Protein AF-A0A0L6CJV4-F1 (afdb_monomer)

Sequence (191 aa):
MTSTETHTAATELDLDAIRARHAATTEGPWFWWGNTDNHSAALCGRQPGVGVCEVVSTVTVDRSTTGREADVNRESLREYTTMTEDQIEDEIRAWAAESWDQPRSDARLALTDENHIRRNVEDVAVYQVARAQGLPDDTPRDDERVYRADICDVRNPNGKFLAASWADVRDLIAEVERLRARVSELEGVQR

Structure (mmCIF, N/CA/C/O backbone):
data_AF-A0A0L6CJV4-F1
#
_entry.id   AF-A0A0L6CJV4-F1
#
loop_
_atom_site.group_PDB
_atom_site.id
_atom_site.type_symbol
_atom_site.label_atom_id
_atom_site.label_alt_id
_atom_site.label_comp_id
_atom_site.label_asym_id
_atom_site.label_entity_id
_atom_site.label_seq_id
_atom_site.pdbx_PDB_ins_code
_atom_site.Cartn_x
_atom_site.Cartn_y
_atom_site.Cartn_z
_atom_site.occupancy
_atom_site.B_iso_or_equiv
_atom_site.auth_seq_id
_atom_site.auth_comp_id
_atom_site.auth_asym_id
_atom_site.auth_atom_id
_atom_site.pdbx_PDB_model_num
ATOM 1 N N . MET A 1 1 ? -51.169 12.880 4.321 1.00 38.09 1 MET A N 1
ATOM 2 C CA . MET A 1 1 ? -50.421 11.708 3.828 1.00 38.09 1 MET A CA 1
ATOM 3 C C . MET A 1 1 ? -49.020 11.822 4.387 1.00 38.09 1 MET A C 1
ATOM 5 O O . MET A 1 1 ? -48.232 12.609 3.887 1.00 38.09 1 MET A O 1
ATOM 9 N N . THR A 1 2 ? -48.782 11.166 5.514 1.00 36.12 2 THR A N 1
ATOM 10 C CA . THR A 1 2 ? -47.501 11.178 6.222 1.00 36.12 2 THR A CA 1
ATOM 11 C C . THR A 1 2 ? -46.682 10.030 5.648 1.00 36.12 2 THR A C 1
ATOM 13 O O . THR A 1 2 ? -46.998 8.872 5.906 1.00 36.12 2 THR A O 1
ATOM 16 N N . SER A 1 3 ? -45.705 10.338 4.795 1.00 41.34 3 SER A N 1
ATOM 17 C CA . SER A 1 3 ? -44.757 9.336 4.308 1.00 41.34 3 SER A CA 1
ATOM 18 C C . SER A 1 3 ? -43.794 9.005 5.435 1.00 41.34 3 SER A C 1
ATOM 20 O O . SER A 1 3 ? -42.972 9.827 5.829 1.00 41.34 3 SER A O 1
ATOM 22 N N . THR A 1 4 ? -43.944 7.806 5.979 1.00 42.00 4 THR A N 1
ATOM 23 C CA . THR A 1 4 ? -42.982 7.183 6.879 1.00 42.00 4 THR A CA 1
ATOM 24 C C . THR A 1 4 ? -41.736 6.852 6.063 1.00 42.00 4 THR A C 1
ATOM 26 O O . THR A 1 4 ? -41.727 5.886 5.300 1.00 42.00 4 THR A O 1
ATOM 29 N N . GLU A 1 5 ? -40.699 7.680 6.180 1.00 43.16 5 GLU A N 1
ATOM 30 C CA . GLU A 1 5 ? -39.370 7.326 5.693 1.00 43.16 5 GLU A CA 1
ATOM 31 C C . GLU A 1 5 ? -38.909 6.067 6.426 1.00 43.16 5 GLU A C 1
ATOM 33 O O . GLU A 1 5 ? -38.876 5.989 7.655 1.00 43.16 5 GLU A O 1
ATOM 38 N N . THR A 1 6 ? -38.632 5.038 5.634 1.00 41.88 6 THR A N 1
ATOM 39 C CA . THR A 1 6 ? -38.114 3.763 6.108 1.00 41.88 6 THR A CA 1
ATOM 40 C C . THR A 1 6 ? -36.693 4.014 6.594 1.00 41.88 6 THR A C 1
ATOM 42 O O . THR A 1 6 ? -35.810 4.326 5.802 1.00 41.88 6 THR A O 1
ATOM 45 N N . HIS A 1 7 ? -36.501 3.934 7.908 1.00 39.59 7 HIS A N 1
ATOM 46 C CA . HIS A 1 7 ? -35.201 3.997 8.559 1.00 39.59 7 HIS A CA 1
ATOM 47 C C . HIS A 1 7 ? -34.362 2.824 8.035 1.00 39.59 7 HIS A C 1
ATOM 49 O O . HIS A 1 7 ? -34.603 1.674 8.401 1.00 39.59 7 HIS A O 1
ATOM 55 N N . THR A 1 8 ? -33.447 3.098 7.103 1.00 41.84 8 THR A N 1
ATOM 56 C CA . THR A 1 8 ? -32.484 2.115 6.603 1.00 41.84 8 THR A CA 1
ATOM 57 C C . THR A 1 8 ? -31.743 1.549 7.806 1.00 41.84 8 THR A C 1
ATOM 59 O O . THR A 1 8 ? -31.088 2.299 8.527 1.00 41.84 8 THR A O 1
ATOM 62 N N . ALA A 1 9 ? -31.908 0.249 8.054 1.00 44.75 9 ALA A N 1
ATOM 63 C CA . ALA A 1 9 ? -31.227 -0.453 9.130 1.00 44.75 9 ALA A CA 1
ATOM 64 C C . ALA A 1 9 ? -29.728 -0.147 9.043 1.00 44.75 9 ALA A C 1
ATOM 66 O O . ALA A 1 9 ? -29.106 -0.408 8.013 1.00 44.75 9 ALA A O 1
ATOM 67 N N . ALA A 1 10 ? -29.179 0.459 10.097 1.00 55.75 10 ALA A N 1
ATOM 68 C CA . ALA A 1 10 ? -27.744 0.625 10.235 1.00 55.75 10 ALA A CA 1
ATOM 69 C C . ALA A 1 10 ? -27.107 -0.758 10.070 1.00 55.75 10 ALA A C 1
ATOM 71 O O . ALA A 1 10 ? -27.472 -1.687 10.794 1.00 55.75 10 ALA A O 1
ATOM 72 N N . THR A 1 11 ? -26.227 -0.909 9.080 1.00 64.44 11 THR A N 1
ATOM 73 C CA . THR A 1 11 ? -25.404 -2.108 8.931 1.00 64.44 11 THR A CA 1
ATOM 74 C C . THR A 1 11 ? -24.763 -2.393 10.284 1.00 64.44 11 THR A C 1
ATOM 76 O O . THR A 1 11 ? -24.143 -1.504 10.867 1.00 64.44 11 THR A O 1
ATOM 79 N N . GLU A 1 12 ? -24.985 -3.593 10.814 1.00 80.38 12 GLU A N 1
ATOM 80 C CA . GLU A 1 12 ? -24.423 -4.007 12.095 1.00 80.38 12 GLU A CA 1
ATOM 81 C C . GLU A 1 12 ? -22.897 -3.853 12.058 1.00 80.38 12 GLU A C 1
ATOM 83 O O . GLU A 1 12 ? -22.256 -4.217 11.069 1.00 80.38 12 GLU A O 1
ATOM 88 N N . LEU A 1 13 ? -22.323 -3.263 13.110 1.00 90.75 13 LEU A N 1
ATOM 89 C CA . LEU A 1 13 ? -20.882 -3.057 13.210 1.00 90.75 13 LEU A CA 1
ATOM 90 C C . LEU A 1 13 ? -20.165 -4.413 13.203 1.00 90.75 13 LEU A C 1
ATOM 92 O O . LEU A 1 13 ? -20.289 -5.190 14.151 1.00 90.75 13 LEU A O 1
ATOM 96 N N . ASP A 1 14 ? -19.346 -4.656 12.183 1.00 94.44 14 ASP A N 1
ATOM 97 C CA . ASP A 1 14 ? -18.504 -5.849 12.111 1.00 94.44 14 ASP A CA 1
ATOM 98 C C . ASP A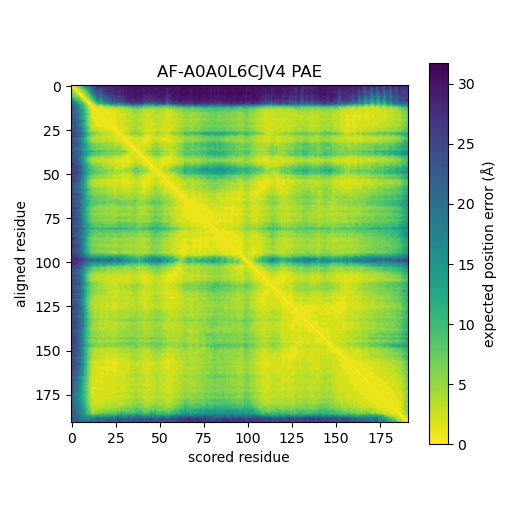 1 14 ? -17.231 -5.671 12.957 1.00 94.44 14 ASP A C 1
ATOM 100 O O . ASP A 1 14 ? -16.136 -5.367 12.470 1.00 94.44 14 ASP A O 1
ATOM 104 N N . LEU A 1 15 ? -17.391 -5.831 14.273 1.00 95.44 15 LEU A N 1
ATOM 105 C CA . LEU A 1 15 ? -16.287 -5.746 15.230 1.00 95.44 15 LEU A CA 1
ATOM 106 C C . LEU A 1 15 ? -15.214 -6.810 14.993 1.00 95.44 15 LEU A C 1
ATOM 108 O O . LEU A 1 15 ? -14.044 -6.552 15.282 1.00 95.44 15 LEU A O 1
ATOM 112 N N . ASP A 1 16 ? -15.583 -7.987 14.494 1.00 96.44 16 ASP A N 1
ATOM 113 C CA . ASP A 1 16 ? -14.634 -9.078 14.288 1.00 96.44 16 ASP A CA 1
ATOM 114 C C . ASP A 1 16 ? -13.712 -8.779 13.103 1.00 96.44 16 ASP A C 1
ATOM 116 O O . ASP A 1 16 ? -12.497 -8.964 13.215 1.00 96.44 16 ASP A O 1
ATOM 120 N N . ALA A 1 17 ? -14.234 -8.203 12.016 1.00 95.25 17 ALA A N 1
ATOM 121 C CA . ALA A 1 17 ? -13.406 -7.755 10.902 1.00 95.25 17 ALA A CA 1
ATOM 122 C C . ALA A 1 17 ? -12.474 -6.594 11.291 1.00 95.25 17 ALA A C 1
ATOM 124 O O . ALA A 1 17 ? -11.304 -6.591 10.894 1.00 95.25 17 ALA A O 1
ATOM 125 N N . ILE A 1 18 ? -12.951 -5.636 12.097 1.00 96.31 18 ILE A N 1
ATOM 126 C CA . ILE A 1 18 ? -12.113 -4.541 12.619 1.00 96.31 18 ILE A CA 1
ATOM 127 C C . ILE A 1 18 ? -10.997 -5.103 13.506 1.00 96.31 18 ILE A C 1
ATOM 129 O O . ILE A 1 18 ? -9.828 -4.755 13.330 1.00 96.31 18 ILE A O 1
ATOM 133 N N . ARG A 1 19 ? -11.326 -6.016 14.431 1.00 96.44 19 ARG A N 1
ATOM 134 C CA . ARG A 1 19 ? -10.340 -6.679 15.301 1.00 96.44 19 ARG A CA 1
ATOM 135 C C . ARG A 1 19 ? -9.311 -7.461 14.500 1.00 96.44 19 ARG A C 1
ATOM 137 O O . ARG A 1 19 ? -8.128 -7.369 14.809 1.00 96.44 19 ARG A O 1
ATOM 144 N N . ALA A 1 20 ? -9.738 -8.196 13.476 1.00 96.06 20 ALA A N 1
ATOM 145 C CA . ALA A 1 20 ? -8.835 -8.951 12.617 1.00 96.06 20 ALA A CA 1
ATOM 146 C C . ALA A 1 20 ? -7.850 -8.030 11.879 1.00 96.06 20 ALA A C 1
ATOM 148 O O . ALA A 1 20 ? -6.649 -8.298 11.885 1.00 96.06 20 ALA A O 1
ATOM 149 N N . ARG A 1 21 ? -8.325 -6.910 11.306 1.00 94.94 21 ARG A N 1
ATOM 150 C CA . ARG A 1 21 ? -7.447 -5.901 10.681 1.00 94.94 21 ARG A CA 1
ATOM 151 C C . ARG A 1 21 ? -6.476 -5.291 11.690 1.00 94.94 21 ARG A C 1
ATOM 153 O O . ARG A 1 21 ? -5.284 -5.212 11.413 1.00 94.94 21 ARG A O 1
ATOM 160 N N . HIS A 1 22 ? -6.976 -4.901 12.862 1.00 94.12 22 HIS A N 1
ATOM 161 C CA . HIS A 1 22 ? -6.163 -4.321 13.929 1.00 94.12 22 HIS A CA 1
ATOM 162 C C . HIS A 1 22 ? -5.094 -5.295 14.448 1.00 94.12 22 HIS A C 1
ATOM 164 O O . HIS A 1 22 ? -3.978 -4.885 14.732 1.00 94.12 22 HIS A O 1
ATOM 170 N N . ALA A 1 23 ? -5.401 -6.588 14.569 1.00 93.00 23 ALA A N 1
ATOM 171 C CA . ALA A 1 23 ? -4.439 -7.585 15.041 1.00 93.00 23 ALA A CA 1
ATOM 172 C C . ALA A 1 23 ? -3.342 -7.904 14.010 1.00 93.00 23 ALA A C 1
ATOM 174 O O . ALA A 1 23 ? -2.256 -8.331 14.390 1.00 93.00 23 ALA A O 1
ATOM 175 N N . ALA A 1 24 ? -3.624 -7.719 12.717 1.00 92.25 24 ALA A N 1
ATOM 176 C CA . ALA A 1 24 ? -2.685 -8.010 11.636 1.00 92.25 24 ALA A CA 1
ATOM 177 C C . ALA A 1 24 ? -1.742 -6.836 11.300 1.00 92.25 24 ALA A C 1
ATOM 179 O O . ALA A 1 24 ? -0.760 -7.032 10.588 1.00 92.25 24 ALA A O 1
ATOM 180 N N . THR A 1 25 ? -2.045 -5.618 11.758 1.00 92.62 25 THR A N 1
ATOM 181 C CA . THR A 1 25 ? -1.283 -4.401 11.434 1.00 92.62 25 THR A CA 1
ATOM 182 C C . THR A 1 25 ? -0.169 -4.145 12.456 1.00 92.62 25 THR A C 1
ATOM 184 O O . THR A 1 25 ? -0.248 -4.576 13.605 1.00 92.62 25 THR A O 1
ATOM 187 N N . THR A 1 26 ? 0.872 -3.406 12.063 1.00 92.06 26 THR A N 1
ATOM 188 C CA . THR A 1 26 ? 1.892 -2.900 12.990 1.00 92.06 26 THR A CA 1
ATOM 189 C C . THR A 1 26 ? 1.239 -2.061 14.084 1.00 92.06 26 THR A C 1
ATOM 191 O O . THR A 1 26 ? 0.538 -1.093 13.791 1.00 92.06 26 THR A O 1
ATOM 194 N N . GLU A 1 27 ? 1.515 -2.394 15.344 1.00 89.50 27 GLU A N 1
ATOM 195 C CA . GLU A 1 27 ? 0.899 -1.729 16.490 1.00 89.50 27 GLU A CA 1
ATOM 196 C C . GLU A 1 27 ? 1.186 -0.214 16.516 1.00 89.50 27 GLU A C 1
ATOM 198 O O . GLU A 1 27 ? 2.289 0.260 16.209 1.00 89.50 27 GLU A O 1
ATOM 203 N N . GLY A 1 28 ? 0.151 0.556 16.860 1.00 89.44 28 GLY A N 1
ATOM 204 C CA . GLY A 1 28 ? 0.238 1.993 17.099 1.00 89.44 28 GLY A CA 1
ATOM 205 C C . GLY A 1 28 ? 0.706 2.350 18.522 1.00 89.44 28 GLY A C 1
ATOM 206 O O . GLY A 1 28 ? 0.971 1.473 19.337 1.00 89.44 28 GLY A O 1
ATOM 207 N N . PRO A 1 29 ? 0.785 3.650 18.864 1.00 93.25 29 PRO A N 1
ATOM 208 C CA . PRO A 1 29 ? 0.522 4.791 17.996 1.00 93.25 29 PRO A CA 1
ATOM 209 C C . PRO A 1 29 ? 1.599 4.939 16.921 1.00 93.25 29 PRO A C 1
ATOM 211 O O . PRO A 1 29 ? 2.788 4.738 17.178 1.00 93.25 29 PRO A O 1
ATOM 214 N N . TRP A 1 30 ? 1.176 5.319 15.718 1.00 95.50 30 TRP A N 1
ATOM 215 C CA . TRP A 1 30 ? 2.105 5.657 14.649 1.00 95.50 30 TRP A CA 1
ATOM 216 C C . TRP A 1 30 ? 2.554 7.115 14.747 1.00 95.50 30 TRP A C 1
ATOM 218 O O . TRP A 1 30 ? 1.815 7.979 15.222 1.00 95.50 30 TRP A O 1
ATOM 228 N N . PHE A 1 31 ? 3.774 7.389 14.302 1.00 96.50 31 PHE A N 1
ATOM 229 C CA . PHE A 1 31 ? 4.386 8.712 14.332 1.00 96.50 31 PHE A CA 1
ATOM 230 C C . PHE A 1 31 ? 5.282 8.920 13.113 1.00 96.50 31 PHE A C 1
ATOM 232 O O . PHE A 1 31 ? 5.862 7.976 12.581 1.00 96.50 31 PHE A O 1
ATOM 239 N N . TRP A 1 32 ? 5.411 10.170 12.674 1.00 96.56 32 TRP A N 1
ATOM 240 C CA . TRP A 1 32 ? 6.341 10.531 11.609 1.00 96.56 32 TRP A CA 1
ATOM 241 C C . TRP A 1 32 ? 7.770 10.552 12.139 1.00 96.56 32 TRP A C 1
ATOM 243 O O . TRP A 1 32 ? 8.042 11.100 13.209 1.00 96.56 32 TRP A O 1
ATOM 253 N N . TRP A 1 33 ? 8.681 9.960 11.379 1.00 94.62 33 TRP A N 1
ATOM 254 C CA . TRP A 1 33 ? 10.100 9.900 11.696 1.00 94.62 33 TRP A CA 1
ATOM 255 C C . TRP A 1 33 ? 10.921 10.009 10.415 1.00 94.62 33 TRP A C 1
ATOM 257 O O . TRP A 1 33 ? 10.434 9.703 9.326 1.00 94.62 33 TRP A O 1
ATOM 267 N N . GLY A 1 34 ? 12.175 10.435 10.538 1.00 91.56 34 GLY A N 1
ATOM 268 C CA . GLY A 1 34 ? 13.087 10.472 9.407 1.00 91.56 34 GLY A CA 1
ATOM 269 C C . GLY A 1 34 ? 14.119 11.586 9.476 1.00 91.56 34 GLY A C 1
ATOM 270 O O . GLY A 1 34 ? 14.257 12.274 10.487 1.00 91.56 34 GLY A O 1
ATOM 271 N N . ASN A 1 35 ? 14.830 11.749 8.366 1.00 91.06 35 ASN A N 1
ATOM 272 C CA . ASN A 1 35 ? 15.768 12.824 8.107 1.00 91.06 35 ASN A CA 1
ATOM 273 C C . ASN A 1 35 ? 15.510 13.403 6.707 1.00 91.06 35 ASN A C 1
ATOM 275 O O . ASN A 1 35 ? 15.684 12.725 5.691 1.00 91.06 35 ASN A O 1
ATOM 279 N N . THR A 1 36 ? 15.119 14.675 6.663 1.00 89.56 36 THR A N 1
ATOM 280 C CA . THR A 1 36 ? 14.825 15.398 5.423 1.00 89.56 36 THR A CA 1
ATOM 281 C C . THR A 1 36 ? 16.065 15.718 4.598 1.00 89.56 36 THR A C 1
ATOM 283 O O . THR A 1 36 ? 15.941 15.799 3.380 1.00 89.56 36 THR A O 1
ATOM 286 N N . ASP A 1 37 ? 17.244 15.831 5.218 1.00 91.44 37 ASP A N 1
ATOM 287 C CA . ASP A 1 37 ? 18.507 16.067 4.501 1.00 91.44 37 ASP A CA 1
ATOM 288 C C . ASP A 1 37 ? 18.869 14.877 3.604 1.00 91.44 37 ASP A C 1
ATOM 290 O O . ASP A 1 37 ? 19.492 15.041 2.560 1.00 91.44 37 ASP A O 1
ATOM 294 N N . ASN A 1 38 ? 18.416 13.679 3.986 1.00 86.12 38 ASN A N 1
ATOM 295 C CA . ASN A 1 38 ? 18.635 12.441 3.242 1.00 86.12 38 ASN A CA 1
ATOM 296 C C . ASN A 1 38 ? 17.362 11.959 2.525 1.00 86.12 38 ASN A C 1
ATOM 298 O O . ASN A 1 38 ? 17.297 10.799 2.125 1.00 86.12 38 ASN A O 1
ATOM 302 N N . HIS A 1 39 ? 16.331 12.807 2.417 1.00 85.88 39 HIS A N 1
ATOM 303 C CA . HIS A 1 39 ? 15.036 12.475 1.803 1.00 85.88 39 HIS A CA 1
ATOM 304 C C . HIS A 1 39 ? 14.385 11.188 2.347 1.00 85.88 39 HIS A C 1
ATOM 306 O O . HIS A 1 39 ? 13.636 10.507 1.650 1.00 85.88 39 HIS A O 1
ATOM 312 N N . SER A 1 40 ? 14.659 10.856 3.609 1.00 85.81 40 SER A N 1
ATOM 313 C CA . SER A 1 40 ? 14.183 9.640 4.258 1.00 85.81 40 SER A CA 1
ATOM 314 C C . SER A 1 40 ? 13.120 10.025 5.271 1.00 85.81 40 SER A C 1
ATOM 316 O O . SER A 1 40 ? 13.439 10.435 6.381 1.00 85.81 40 SER A O 1
ATOM 318 N N . ALA A 1 41 ? 11.853 9.949 4.877 1.00 92.81 41 ALA A N 1
ATOM 319 C CA . ALA A 1 41 ? 10.714 10.185 5.755 1.00 92.81 41 ALA A CA 1
ATOM 320 C C . ALA A 1 41 ? 9.796 8.963 5.738 1.00 92.81 41 ALA A C 1
ATOM 322 O O . ALA A 1 41 ? 9.526 8.396 4.679 1.00 92.81 41 ALA A O 1
ATOM 323 N N . ALA A 1 42 ? 9.321 8.566 6.913 1.00 95.81 42 ALA A N 1
ATOM 324 C CA . ALA A 1 42 ? 8.489 7.390 7.087 1.00 95.81 42 ALA A CA 1
ATOM 325 C C . ALA A 1 42 ? 7.425 7.618 8.162 1.00 95.81 42 ALA A C 1
ATOM 327 O O . ALA A 1 42 ? 7.617 8.373 9.122 1.00 95.81 42 ALA A O 1
ATOM 328 N N . LEU A 1 43 ? 6.301 6.925 8.007 1.00 97.19 43 LEU A N 1
ATOM 329 C CA . LEU A 1 43 ? 5.364 6.696 9.094 1.00 97.19 43 LEU A CA 1
ATOM 330 C C . LEU A 1 43 ? 5.837 5.457 9.845 1.00 97.19 43 LEU A C 1
ATOM 332 O O . LEU A 1 43 ? 5.975 4.401 9.235 1.00 97.19 43 LEU A O 1
ATOM 336 N N . CYS A 1 44 ? 6.081 5.570 11.144 1.00 95.88 44 CYS A N 1
ATOM 337 C CA . CYS A 1 44 ? 6.663 4.513 11.964 1.00 95.88 44 CYS A CA 1
ATOM 338 C C . CYS A 1 44 ? 5.737 4.101 13.108 1.00 95.88 44 CYS A C 1
ATOM 340 O O . CYS A 1 44 ? 4.941 4.901 13.589 1.00 95.88 44 CYS A O 1
ATOM 342 N N . GLY A 1 45 ? 5.900 2.870 13.584 1.00 93.50 45 GLY A N 1
ATOM 343 C CA . GLY A 1 45 ? 5.315 2.340 14.813 1.00 93.50 45 GLY A CA 1
ATOM 344 C C . GLY A 1 45 ? 6.390 1.758 15.732 1.00 93.50 45 GLY A C 1
ATOM 345 O O . GLY A 1 45 ? 7.589 1.795 15.428 1.00 93.50 45 GLY A O 1
ATOM 346 N N . ARG A 1 46 ? 5.970 1.215 16.878 1.00 90.81 46 ARG A N 1
ATOM 347 C CA . ARG A 1 46 ? 6.857 0.473 17.784 1.00 90.81 46 ARG A CA 1
ATOM 348 C C . ARG A 1 46 ? 6.441 -0.987 17.824 1.00 90.81 46 ARG A C 1
ATOM 350 O O . ARG A 1 46 ? 5.281 -1.294 18.042 1.00 90.81 46 ARG A O 1
ATOM 357 N N . GLN A 1 47 ? 7.418 -1.862 17.644 1.00 85.06 47 GLN A N 1
ATOM 358 C CA . GLN A 1 47 ? 7.256 -3.310 17.654 1.00 85.06 47 GLN A CA 1
ATOM 359 C C . GLN A 1 47 ? 7.973 -3.875 18.893 1.00 85.06 47 GLN A C 1
ATOM 361 O O . GLN A 1 47 ? 9.163 -3.575 19.093 1.00 85.06 47 GLN A O 1
ATOM 366 N N . PRO A 1 48 ? 7.300 -4.667 19.749 1.00 81.75 48 PRO A N 1
ATOM 367 C CA . PRO A 1 48 ? 7.942 -5.328 20.881 1.00 81.75 48 PRO A CA 1
ATOM 368 C C . PRO A 1 48 ? 9.162 -6.149 20.440 1.00 81.75 48 PRO A C 1
ATOM 370 O O . PRO A 1 48 ? 9.087 -6.961 19.527 1.00 81.75 48 PRO A O 1
ATOM 373 N N . GLY A 1 49 ? 10.316 -5.921 21.073 1.00 86.56 49 GLY A N 1
ATOM 374 C CA . GLY A 1 49 ? 11.563 -6.635 20.762 1.00 86.56 49 GLY A CA 1
ATOM 375 C C . GLY A 1 49 ? 12.324 -6.159 19.515 1.00 86.56 49 GLY A C 1
ATOM 376 O O . GLY A 1 49 ? 13.514 -6.438 19.418 1.00 86.56 49 GLY A O 1
ATOM 377 N N . VAL A 1 50 ? 11.696 -5.396 18.613 1.00 86.69 50 VAL A N 1
ATOM 378 C CA . VAL A 1 50 ? 12.339 -4.848 17.397 1.00 86.69 50 VAL A CA 1
ATOM 379 C C . VAL A 1 50 ? 12.660 -3.358 17.546 1.00 86.69 50 VAL A C 1
ATOM 381 O O . VAL A 1 50 ? 13.676 -2.880 17.048 1.00 86.69 50 VAL A O 1
ATOM 384 N N . GLY A 1 51 ? 11.831 -2.610 18.280 1.00 90.56 51 GLY A N 1
ATOM 385 C CA . GLY A 1 51 ? 11.990 -1.167 18.448 1.00 90.56 51 GLY A CA 1
ATOM 386 C C . GLY A 1 51 ? 11.179 -0.376 17.424 1.00 90.56 51 GLY A C 1
ATOM 387 O O . GLY A 1 51 ? 10.002 -0.663 17.216 1.00 90.56 51 GLY A O 1
ATOM 388 N N . VAL A 1 52 ? 11.768 0.676 16.851 1.00 91.50 52 VAL A N 1
ATOM 389 C CA . VAL A 1 52 ? 11.086 1.510 15.848 1.00 91.50 52 VAL A CA 1
ATOM 390 C C . VAL A 1 52 ? 11.073 0.776 14.513 1.00 91.50 52 VAL A C 1
ATOM 392 O O . VAL A 1 52 ? 12.121 0.368 14.022 1.00 91.50 52 VAL A O 1
ATOM 395 N N . CYS A 1 53 ? 9.887 0.633 13.934 1.00 91.94 53 CYS A N 1
ATOM 396 C CA . CYS A 1 53 ? 9.671 -0.022 12.654 1.00 91.94 53 CYS A CA 1
ATOM 397 C C . CYS A 1 53 ? 8.915 0.931 11.728 1.00 91.94 53 CYS A C 1
ATOM 399 O O . CYS A 1 53 ? 7.944 1.561 12.146 1.00 91.94 53 CYS A O 1
ATOM 401 N N . GLU A 1 54 ? 9.355 1.048 10.480 1.00 93.94 54 GLU A N 1
ATOM 402 C CA . GLU A 1 54 ? 8.614 1.783 9.456 1.00 93.94 54 GLU A CA 1
ATOM 403 C C . GLU A 1 54 ? 7.334 1.013 9.105 1.00 93.94 54 GLU A C 1
ATOM 405 O O . GLU A 1 54 ? 7.346 -0.208 9.018 1.00 93.94 54 GLU A O 1
ATOM 410 N N . VAL A 1 55 ? 6.223 1.712 8.919 1.00 96.06 55 VAL A N 1
ATOM 411 C CA . 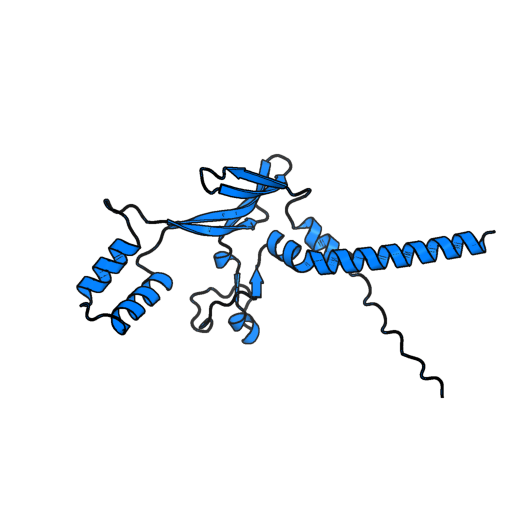VAL A 1 55 ? 4.922 1.175 8.487 1.00 96.06 55 VAL A CA 1
ATOM 412 C C . VAL A 1 55 ? 4.707 1.502 7.014 1.00 96.06 55 VAL A C 1
ATOM 414 O O . VAL A 1 55 ? 4.390 0.618 6.220 1.00 96.06 55 VAL A O 1
ATOM 417 N N . VAL A 1 56 ? 4.926 2.774 6.669 1.00 96.88 56 VAL A N 1
ATOM 418 C CA . VAL A 1 56 ? 4.899 3.317 5.309 1.00 96.88 56 VAL A CA 1
ATOM 419 C C . VAL A 1 56 ? 6.188 4.093 5.103 1.00 96.88 56 VAL A C 1
ATOM 421 O O . VAL A 1 56 ? 6.506 4.978 5.901 1.00 96.88 56 VAL A O 1
ATOM 424 N N . SER A 1 57 ? 6.924 3.781 4.047 1.00 95.56 57 SER A N 1
ATOM 425 C CA . SER A 1 57 ? 8.193 4.444 3.750 1.00 95.56 57 SER A CA 1
ATOM 426 C C . SER A 1 57 ? 8.564 4.297 2.281 1.00 95.56 57 SER A C 1
ATOM 428 O O . SER A 1 57 ? 7.700 4.045 1.441 1.00 95.56 57 SER A O 1
ATOM 430 N N . THR A 1 58 ? 9.841 4.476 1.958 1.00 94.44 58 THR A N 1
ATOM 431 C CA . THR A 1 58 ? 10.392 4.165 0.646 1.00 94.44 58 THR A CA 1
ATOM 432 C C . THR A 1 58 ? 11.477 3.101 0.749 1.00 94.44 58 THR A C 1
ATOM 434 O O . THR A 1 58 ? 12.187 2.987 1.751 1.00 94.44 58 THR A O 1
ATOM 437 N N . VAL A 1 59 ? 11.611 2.311 -0.311 1.00 92.62 59 VAL A N 1
ATOM 438 C CA . VAL A 1 59 ? 12.745 1.414 -0.538 1.00 92.62 59 VAL A CA 1
ATOM 439 C C . VAL A 1 59 ? 13.457 1.812 -1.816 1.00 92.62 59 VAL A C 1
ATOM 441 O O . VAL A 1 59 ? 12.848 2.321 -2.756 1.00 92.62 59 VAL A O 1
ATOM 444 N N . THR A 1 60 ? 14.758 1.577 -1.834 1.00 92.00 60 THR A N 1
ATOM 445 C CA . THR A 1 60 ? 15.592 1.753 -3.016 1.00 92.00 60 THR A CA 1
ATOM 446 C C . THR A 1 60 ? 15.434 0.532 -3.913 1.00 92.00 60 THR A C 1
ATOM 448 O O . THR A 1 60 ? 15.645 -0.591 -3.455 1.00 92.00 60 THR A O 1
ATOM 451 N N . VAL A 1 61 ? 15.046 0.752 -5.167 1.00 91.75 61 VAL A N 1
ATOM 452 C CA . VAL A 1 61 ? 14.931 -0.295 -6.187 1.00 91.75 61 VAL A CA 1
ATOM 453 C C . VAL A 1 61 ? 15.855 0.051 -7.341 1.00 91.75 61 VAL A C 1
ATOM 455 O O . VAL A 1 61 ? 15.754 1.136 -7.913 1.00 91.75 61 VAL A O 1
ATOM 458 N N . ASP A 1 62 ? 16.748 -0.873 -7.670 1.00 94.44 62 ASP A N 1
ATOM 459 C CA . ASP A 1 62 ? 17.663 -0.740 -8.796 1.00 94.44 62 ASP A CA 1
ATOM 460 C C . ASP A 1 62 ? 16.896 -0.839 -10.115 1.00 94.44 62 ASP A C 1
ATOM 462 O O . ASP A 1 62 ? 16.049 -1.717 -10.306 1.00 94.44 62 ASP A O 1
ATOM 466 N N . ARG A 1 63 ? 17.213 0.055 -11.049 1.00 93.94 63 ARG A N 1
ATOM 467 C CA . ARG A 1 63 ? 16.733 -0.043 -12.423 1.00 93.94 63 ARG A CA 1
ATOM 468 C C . ARG A 1 63 ? 17.363 -1.258 -13.087 1.00 93.94 63 ARG A C 1
ATOM 470 O O . ARG A 1 63 ? 18.532 -1.577 -12.880 1.00 93.94 63 ARG A O 1
ATOM 477 N N . SER A 1 64 ? 16.585 -1.907 -13.941 1.00 91.69 64 SER A N 1
ATOM 478 C CA . SER A 1 64 ? 17.028 -3.050 -14.731 1.00 91.69 64 SER A CA 1
ATOM 479 C C . SER A 1 64 ? 16.963 -2.707 -16.208 1.00 91.69 64 SER A C 1
ATOM 481 O O . SER A 1 64 ? 16.029 -2.051 -16.651 1.00 91.69 64 SER A O 1
ATOM 483 N N . THR A 1 65 ? 17.907 -3.207 -17.001 1.00 93.88 65 THR A N 1
ATOM 484 C CA . THR A 1 65 ? 17.830 -3.149 -18.472 1.00 93.88 65 THR A CA 1
ATOM 485 C C . THR A 1 65 ? 16.798 -4.124 -19.049 1.00 93.88 65 THR A C 1
ATOM 487 O O . THR A 1 65 ? 16.578 -4.158 -20.262 1.00 93.88 65 THR A O 1
ATOM 490 N N . THR A 1 66 ? 16.166 -4.931 -18.199 1.00 92.50 66 THR A N 1
ATOM 491 C CA . THR A 1 66 ? 15.128 -5.904 -18.545 1.00 92.50 66 THR A CA 1
ATOM 492 C C . THR A 1 66 ? 13.829 -5.602 -17.804 1.00 92.50 66 THR A C 1
ATOM 494 O O . THR A 1 66 ? 13.810 -4.853 -16.827 1.00 92.50 66 THR A O 1
ATOM 497 N N . GLY A 1 67 ? 12.742 -6.221 -18.258 1.00 88.94 67 GLY A N 1
ATOM 498 C CA . GLY A 1 67 ? 11.421 -6.043 -17.674 1.00 88.94 67 GLY A CA 1
ATOM 499 C C . GLY A 1 67 ? 10.683 -4.845 -18.258 1.00 88.94 67 GLY A C 1
ATOM 500 O O . GLY A 1 67 ? 11.193 -4.088 -19.086 1.00 88.94 67 GLY A O 1
ATOM 501 N N . ARG A 1 68 ? 9.441 -4.680 -17.810 1.00 87.50 68 ARG A N 1
ATOM 502 C CA . ARG A 1 68 ? 8.465 -3.840 -18.502 1.00 87.50 68 ARG A CA 1
ATOM 503 C C . ARG A 1 68 ? 8.836 -2.364 -18.590 1.00 87.50 68 ARG A C 1
ATOM 505 O O . ARG A 1 68 ? 8.519 -1.728 -19.586 1.00 87.50 68 ARG A O 1
ATOM 512 N N . GLU A 1 69 ? 9.487 -1.813 -17.569 1.00 89.56 69 GLU A N 1
ATOM 513 C CA . GLU A 1 69 ? 9.915 -0.409 -17.577 1.00 89.56 69 GLU A CA 1
ATOM 514 C C . GLU A 1 69 ? 10.979 -0.157 -18.656 1.00 89.56 69 GLU A C 1
ATOM 516 O O . GLU A 1 69 ? 10.864 0.790 -19.434 1.00 89.56 69 GLU A O 1
ATOM 521 N N . ALA A 1 70 ? 11.958 -1.060 -18.774 1.00 94.12 70 ALA A N 1
ATOM 522 C CA . ALA A 1 70 ? 12.951 -1.004 -19.839 1.00 94.12 70 ALA A CA 1
ATOM 523 C C . ALA A 1 70 ? 12.304 -1.188 -21.220 1.00 94.12 70 ALA A C 1
ATOM 525 O O . ALA A 1 70 ? 12.649 -0.475 -22.159 1.00 94.12 70 ALA A O 1
ATOM 526 N N . ASP A 1 71 ? 11.333 -2.096 -21.343 1.00 94.31 71 ASP A N 1
ATOM 527 C CA . ASP A 1 71 ? 10.650 -2.364 -22.613 1.00 94.31 71 ASP A CA 1
ATOM 528 C C . ASP A 1 71 ? 9.788 -1.185 -23.082 1.00 94.31 71 ASP A C 1
ATOM 530 O O . ASP A 1 71 ? 9.821 -0.839 -24.262 1.00 94.31 71 ASP A O 1
ATOM 534 N N . VAL A 1 72 ? 9.090 -0.506 -22.166 1.00 92.19 72 VAL A N 1
ATOM 535 C CA . VAL A 1 72 ? 8.343 0.727 -22.471 1.00 92.19 72 VAL A CA 1
ATOM 536 C C . VAL A 1 72 ? 9.289 1.852 -22.890 1.00 92.19 72 VAL A C 1
ATOM 538 O O . VAL A 1 72 ? 8.984 2.591 -23.829 1.00 92.19 72 VAL A O 1
ATOM 541 N N . ASN A 1 73 ? 10.453 1.978 -22.246 1.00 95.56 73 ASN A N 1
ATOM 542 C CA . ASN A 1 73 ? 11.465 2.950 -22.659 1.00 95.56 73 ASN A CA 1
ATOM 543 C C . ASN A 1 73 ? 12.009 2.630 -24.058 1.00 95.56 73 ASN A C 1
ATOM 545 O O . ASN A 1 73 ? 12.111 3.535 -24.884 1.00 95.56 73 ASN A O 1
ATOM 549 N N . ARG A 1 74 ? 12.285 1.353 -24.365 1.00 97.75 74 ARG A N 1
ATOM 550 C CA . ARG A 1 74 ? 12.675 0.923 -25.719 1.00 97.75 74 ARG A CA 1
ATOM 551 C C . ARG A 1 74 ? 11.610 1.285 -26.746 1.00 97.75 74 ARG A C 1
ATOM 553 O O . ARG A 1 74 ? 11.937 1.864 -27.776 1.00 97.75 74 ARG A O 1
ATOM 560 N N . GLU A 1 75 ? 10.350 0.951 -26.480 1.00 96.69 75 GLU A N 1
ATOM 561 C CA . GLU A 1 75 ? 9.228 1.255 -27.374 1.00 96.69 75 GLU A CA 1
ATOM 562 C C . GLU A 1 75 ? 9.085 2.763 -27.600 1.00 96.69 75 GLU A C 1
ATOM 564 O O . GLU A 1 75 ? 9.022 3.207 -28.744 1.00 96.69 75 GLU A O 1
ATOM 569 N N . SER A 1 76 ? 9.160 3.555 -26.530 1.00 96.81 76 SER A N 1
ATOM 570 C CA . SER A 1 76 ? 9.109 5.017 -26.611 1.00 96.81 76 SER A CA 1
ATOM 571 C C . SER A 1 76 ? 10.264 5.579 -27.444 1.00 96.81 76 SER A C 1
ATOM 573 O O . SER A 1 76 ? 10.061 6.464 -28.271 1.00 96.81 76 SER A O 1
ATOM 575 N N . LEU A 1 77 ? 11.484 5.059 -27.278 1.00 97.75 77 LEU A N 1
ATOM 576 C CA . LEU A 1 77 ? 12.628 5.488 -28.083 1.00 97.75 77 LEU A CA 1
ATOM 577 C C . LEU A 1 77 ? 12.447 5.121 -29.562 1.00 97.75 77 LEU A C 1
ATOM 579 O O . LEU A 1 77 ? 12.732 5.953 -30.422 1.00 97.75 77 LEU A O 1
ATOM 583 N N . ARG A 1 78 ? 11.917 3.932 -29.873 1.00 97.50 78 ARG A N 1
ATOM 584 C CA . ARG A 1 78 ? 11.590 3.537 -31.256 1.00 97.50 78 ARG A CA 1
ATOM 585 C C . ARG A 1 78 ? 10.507 4.419 -31.876 1.00 97.50 78 ARG A C 1
ATOM 587 O O . ARG A 1 78 ? 10.582 4.717 -33.063 1.00 97.50 78 ARG A O 1
ATOM 594 N N . GLU A 1 79 ? 9.500 4.809 -31.096 1.00 97.62 79 GLU A N 1
ATOM 595 C CA . GLU A 1 79 ? 8.364 5.600 -31.578 1.00 97.62 79 GLU A CA 1
ATOM 596 C C . GLU A 1 79 ? 8.722 7.081 -31.767 1.00 97.62 79 GLU A C 1
ATOM 598 O O . GLU A 1 79 ? 8.356 7.690 -32.774 1.00 97.62 79 GLU A O 1
ATOM 603 N N . TYR A 1 80 ? 9.446 7.668 -30.812 1.00 96.94 80 TYR A N 1
ATOM 604 C CA . TYR A 1 80 ? 9.636 9.119 -30.732 1.00 96.94 80 TYR A CA 1
ATOM 605 C C . TYR A 1 80 ? 11.020 9.604 -31.178 1.00 96.94 80 TYR A C 1
ATOM 607 O O . TYR A 1 80 ? 11.274 10.811 -31.161 1.00 96.94 80 TYR A O 1
ATOM 615 N N . THR A 1 81 ? 11.922 8.710 -31.588 1.00 96.75 81 THR A N 1
ATOM 616 C CA . THR A 1 81 ? 13.275 9.075 -32.037 1.00 96.75 81 THR A CA 1
ATOM 617 C C . THR A 1 81 ? 13.642 8.415 -33.368 1.00 96.75 81 THR A C 1
ATOM 619 O O . THR A 1 81 ? 12.919 7.577 -33.895 1.00 96.75 81 THR A O 1
ATOM 622 N N . THR A 1 82 ? 14.788 8.800 -33.933 1.00 97.19 82 THR A N 1
ATOM 623 C CA . THR A 1 82 ? 15.374 8.163 -35.127 1.00 97.19 82 THR A CA 1
ATOM 624 C C . THR A 1 82 ? 16.598 7.311 -34.782 1.00 97.19 82 THR A C 1
ATOM 626 O O . THR A 1 82 ? 17.487 7.148 -35.620 1.00 97.19 82 THR A O 1
ATOM 629 N N . MET A 1 83 ? 16.706 6.860 -33.530 1.00 97.69 83 MET A N 1
ATOM 630 C CA . MET A 1 83 ? 17.847 6.085 -33.045 1.00 97.69 83 MET A CA 1
ATOM 631 C C . MET A 1 83 ? 17.858 4.684 -33.663 1.00 97.69 83 MET A C 1
ATOM 633 O O . MET A 1 83 ? 16.811 4.099 -33.937 1.00 97.69 83 MET A O 1
ATOM 637 N N . THR A 1 84 ? 19.051 4.140 -33.894 1.00 98.19 84 THR A N 1
ATOM 638 C CA . THR A 1 84 ? 19.208 2.727 -34.263 1.00 98.19 84 THR A CA 1
ATOM 639 C C . THR A 1 84 ? 18.988 1.829 -33.045 1.00 98.19 84 THR A C 1
ATOM 641 O O . THR A 1 84 ? 19.107 2.285 -31.911 1.00 98.19 84 THR A O 1
ATOM 644 N N . GLU A 1 85 ? 18.728 0.535 -33.254 1.00 97.38 85 GLU A N 1
ATOM 645 C CA . GLU A 1 85 ? 18.590 -0.422 -32.140 1.00 97.38 85 GLU A CA 1
ATOM 646 C C . GLU A 1 85 ? 19.825 -0.434 -31.221 1.00 97.38 85 GLU A C 1
ATOM 648 O O . GLU A 1 85 ? 19.679 -0.433 -30.003 1.00 97.38 85 GLU A O 1
ATOM 653 N N . ASP A 1 86 ? 21.037 -0.342 -31.781 1.00 97.81 86 ASP A N 1
ATOM 654 C CA . ASP A 1 86 ? 22.269 -0.267 -30.982 1.00 97.81 86 ASP A CA 1
ATOM 655 C C . ASP A 1 86 ? 22.304 0.986 -30.093 1.00 97.81 86 ASP A C 1
ATOM 657 O O . ASP A 1 86 ? 22.653 0.906 -28.917 1.00 97.81 86 ASP A O 1
ATOM 661 N N . GLN A 1 87 ? 21.892 2.137 -30.638 1.00 97.88 87 GLN A N 1
ATOM 662 C CA . GLN A 1 87 ? 21.812 3.389 -29.885 1.00 97.88 87 GLN A CA 1
ATOM 663 C C . GLN A 1 87 ? 20.741 3.325 -28.791 1.00 97.88 87 GLN A C 1
ATOM 665 O O . GLN A 1 87 ? 20.951 3.842 -27.699 1.00 97.88 87 GLN A O 1
ATOM 670 N N . ILE A 1 88 ? 19.606 2.678 -29.060 1.00 98.06 88 ILE A N 1
ATOM 671 C CA . ILE A 1 88 ? 18.549 2.473 -28.065 1.00 98.06 88 ILE A CA 1
ATOM 672 C C . ILE A 1 88 ? 19.068 1.614 -26.909 1.00 98.06 88 ILE A C 1
ATOM 674 O O . ILE A 1 88 ? 18.868 1.975 -25.753 1.00 98.06 88 ILE A O 1
ATOM 678 N N . GLU A 1 89 ? 19.774 0.515 -27.181 1.00 97.44 89 GLU A N 1
ATOM 679 C CA . GLU A 1 89 ? 20.343 -0.316 -26.112 1.00 97.44 89 GLU A CA 1
ATOM 680 C C . GLU A 1 89 ? 21.435 0.409 -25.310 1.00 97.44 89 GLU A C 1
ATOM 682 O O . GLU A 1 89 ? 21.539 0.202 -24.098 1.00 97.44 89 GLU A O 1
ATOM 687 N N . ASP A 1 90 ? 22.221 1.284 -25.945 1.00 95.56 90 ASP A N 1
ATOM 688 C CA . ASP A 1 90 ? 23.151 2.173 -25.239 1.00 95.56 90 ASP A CA 1
ATOM 689 C C . ASP A 1 90 ? 22.416 3.126 -24.286 1.00 95.56 90 ASP A C 1
ATOM 691 O O . ASP A 1 90 ? 22.808 3.248 -23.122 1.00 95.56 90 ASP A O 1
ATOM 695 N N . GLU A 1 91 ? 21.313 3.737 -24.727 1.00 95.94 91 GLU A N 1
ATOM 696 C CA . GLU A 1 91 ? 20.487 4.592 -23.866 1.00 95.94 91 GLU A CA 1
ATOM 697 C C . GLU A 1 91 ? 19.831 3.810 -22.727 1.00 95.94 91 GLU A C 1
ATOM 699 O O . GLU A 1 91 ? 19.803 4.290 -21.596 1.00 95.94 91 GLU A O 1
ATOM 704 N N . ILE A 1 92 ? 19.348 2.587 -22.967 1.00 96.75 92 ILE A N 1
ATOM 705 C CA . ILE A 1 92 ? 18.773 1.750 -21.903 1.00 96.75 92 ILE A CA 1
ATOM 706 C C . ILE A 1 92 ? 19.833 1.385 -20.859 1.00 96.75 92 ILE A C 1
ATOM 708 O O . ILE A 1 92 ? 19.554 1.450 -19.658 1.00 96.75 92 ILE A O 1
ATOM 712 N N . ARG A 1 93 ? 21.063 1.059 -21.280 1.00 94.81 93 ARG A N 1
ATOM 713 C CA . ARG A 1 93 ? 22.187 0.844 -20.353 1.00 94.81 93 ARG A CA 1
ATOM 714 C C . ARG A 1 93 ? 22.490 2.103 -19.543 1.00 94.81 93 ARG A C 1
ATOM 716 O O . ARG A 1 93 ? 22.589 2.021 -18.322 1.00 94.81 93 ARG A O 1
ATOM 723 N N . ALA A 1 94 ? 22.577 3.260 -20.197 1.00 93.12 94 ALA A N 1
ATOM 724 C CA . ALA A 1 94 ? 22.842 4.539 -19.538 1.00 93.12 94 ALA A CA 1
ATOM 725 C C . ALA A 1 94 ? 21.688 5.003 -18.631 1.00 93.12 94 ALA A C 1
ATOM 727 O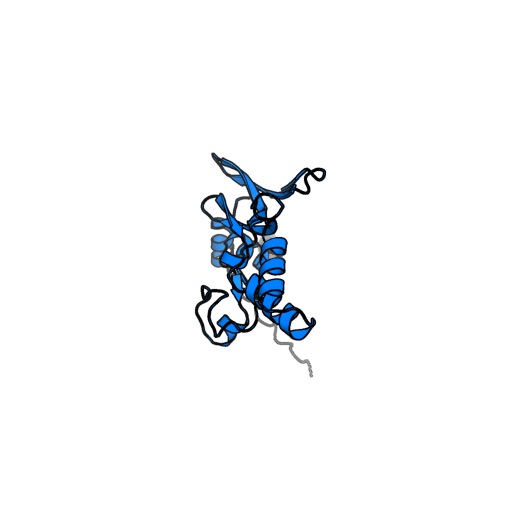 O . ALA A 1 94 ? 21.902 5.726 -17.660 1.00 93.12 94 ALA A O 1
ATOM 728 N N . TRP A 1 95 ? 20.450 4.613 -18.930 1.00 94.56 95 TRP A N 1
ATOM 729 C CA . TRP A 1 95 ? 19.282 4.880 -18.096 1.00 94.56 95 TRP A CA 1
ATOM 730 C C . TRP A 1 95 ? 19.268 4.012 -16.832 1.00 94.56 95 TRP A C 1
ATOM 732 O O . TRP A 1 95 ? 18.917 4.522 -15.760 1.00 94.56 95 TRP A O 1
ATOM 742 N N . ALA A 1 96 ? 19.662 2.740 -16.957 1.00 94.94 96 ALA A N 1
ATOM 743 C CA . ALA A 1 96 ? 19.655 1.762 -15.873 1.00 94.94 96 ALA A CA 1
ATOM 744 C C . ALA A 1 96 ? 20.892 1.832 -14.965 1.00 94.94 96 ALA A C 1
ATOM 746 O O . ALA A 1 96 ? 20.791 1.476 -13.796 1.00 94.94 96 ALA A O 1
ATOM 747 N N . ALA A 1 97 ? 22.037 2.302 -15.462 1.00 93.44 97 ALA A N 1
ATOM 748 C CA . ALA A 1 97 ? 23.290 2.342 -14.711 1.00 93.44 97 ALA A CA 1
ATOM 749 C C . ALA A 1 97 ? 24.019 3.690 -14.830 1.00 93.44 97 ALA A C 1
ATOM 751 O O . ALA A 1 97 ? 23.887 4.428 -15.806 1.00 93.44 97 ALA A O 1
ATOM 752 N N . GLU A 1 98 ? 24.792 4.025 -13.803 1.00 87.75 98 GLU A N 1
ATOM 753 C CA . GLU A 1 98 ? 25.747 5.127 -13.812 1.00 87.75 98 GLU A CA 1
ATOM 754 C C . GLU A 1 98 ? 27.071 4.712 -14.471 1.00 87.75 98 GLU A C 1
ATOM 756 O O . GLU A 1 98 ? 27.271 3.573 -14.896 1.00 87.75 98 GLU A O 1
ATOM 761 N N . SER A 1 99 ? 28.024 5.647 -14.533 1.00 78.44 99 SER A N 1
ATOM 762 C CA . SER A 1 99 ? 29.411 5.305 -14.849 1.00 78.44 99 SER A CA 1
ATOM 763 C C . SER A 1 99 ? 29.922 4.216 -13.898 1.00 78.44 99 SER A C 1
ATOM 765 O O . SER A 1 99 ? 29.685 4.313 -12.695 1.00 78.44 99 SER A O 1
ATOM 767 N N . TRP A 1 100 ? 30.680 3.248 -14.425 1.00 74.25 100 TRP A N 1
ATOM 768 C CA . TRP A 1 100 ? 31.220 2.087 -13.692 1.00 74.25 100 TRP A CA 1
ATOM 769 C C . TRP A 1 100 ? 30.211 0.973 -13.358 1.00 74.25 100 TRP A C 1
ATOM 771 O O . TRP A 1 100 ? 30.417 0.254 -12.383 1.00 74.25 100 TRP A O 1
ATOM 781 N N . ASP A 1 101 ? 29.154 0.814 -14.162 1.00 79.06 101 ASP A N 1
ATOM 782 C CA . ASP A 1 101 ? 28.157 -0.271 -14.066 1.00 79.06 101 ASP A CA 1
ATOM 783 C C . ASP A 1 101 ? 27.425 -0.358 -12.714 1.00 79.06 101 ASP A C 1
ATOM 785 O O . ASP A 1 101 ? 26.866 -1.396 -12.356 1.00 79.06 101 ASP A O 1
ATOM 789 N N . GLN A 1 102 ? 27.399 0.734 -11.946 1.00 87.62 102 GLN A N 1
ATOM 790 C CA . GLN A 1 102 ? 26.576 0.808 -10.740 1.00 87.62 102 GLN A CA 1
ATOM 791 C C . GLN A 1 102 ? 25.122 1.060 -11.141 1.00 87.62 102 GLN A C 1
ATOM 793 O O . GLN A 1 102 ? 24.878 1.980 -11.924 1.00 87.62 102 GLN A O 1
ATOM 798 N N . PRO A 1 103 ? 24.148 0.285 -10.636 1.00 90.81 103 PRO A N 1
ATOM 799 C CA . PRO A 1 103 ? 22.755 0.507 -10.980 1.00 90.81 103 PRO A CA 1
ATOM 800 C C . PRO A 1 103 ? 22.302 1.878 -10.481 1.00 90.81 103 PRO A C 1
ATOM 802 O O . PRO A 1 103 ? 22.574 2.280 -9.350 1.00 90.81 103 PRO A O 1
ATOM 805 N N . ARG A 1 104 ? 21.572 2.594 -11.334 1.00 92.94 104 ARG A N 1
ATOM 806 C CA . ARG A 1 104 ? 20.758 3.721 -10.893 1.00 92.94 104 ARG A CA 1
ATOM 807 C C . ARG A 1 104 ? 19.568 3.167 -10.143 1.00 92.94 104 ARG A C 1
ATOM 809 O O . ARG A 1 104 ? 18.956 2.198 -10.582 1.00 92.94 104 ARG A O 1
ATOM 816 N N . SER A 1 105 ? 19.208 3.819 -9.052 1.00 92.25 105 SER A N 1
ATOM 817 C CA . SER A 1 105 ? 18.121 3.367 -8.199 1.00 92.25 105 SER A CA 1
ATOM 818 C C . SER A 1 105 ? 17.043 4.427 -8.044 1.00 92.25 105 SER A C 1
ATOM 820 O O . SER A 1 105 ? 17.357 5.610 -7.906 1.00 92.25 105 SER A O 1
ATOM 822 N N . ASP A 1 106 ? 15.791 3.996 -7.973 1.00 91.25 106 ASP A N 1
ATOM 823 C CA . ASP A 1 106 ? 14.650 4.854 -7.680 1.00 91.25 106 ASP A CA 1
ATOM 824 C C . ASP A 1 106 ? 14.112 4.572 -6.273 1.00 91.25 106 ASP A C 1
ATOM 826 O O . ASP A 1 106 ? 14.109 3.435 -5.794 1.00 91.25 106 ASP A O 1
ATOM 830 N N . ALA A 1 107 ? 13.610 5.613 -5.610 1.00 92.06 107 ALA A N 1
ATOM 831 C CA . ALA A 1 107 ? 12.839 5.451 -4.385 1.00 92.06 107 ALA A CA 1
ATOM 832 C C . ALA A 1 107 ? 11.409 5.014 -4.738 1.00 92.06 107 ALA A C 1
ATOM 834 O O . ALA A 1 107 ? 10.673 5.750 -5.398 1.00 92.06 107 ALA A O 1
ATOM 835 N N . ARG A 1 108 ? 11.000 3.830 -4.281 1.00 93.56 108 ARG A N 1
ATOM 836 C CA . ARG A 1 108 ? 9.653 3.276 -4.477 1.00 93.56 108 ARG A CA 1
ATOM 837 C C . ARG A 1 108 ? 8.905 3.229 -3.154 1.00 93.56 108 ARG A C 1
ATOM 839 O O . ARG A 1 108 ? 9.506 2.969 -2.114 1.00 93.56 108 ARG A O 1
ATOM 846 N N . LEU A 1 109 ? 7.600 3.493 -3.185 1.00 95.50 109 LEU A N 1
ATOM 847 C CA . LEU A 1 109 ? 6.746 3.407 -1.999 1.00 95.50 109 LEU A CA 1
ATOM 848 C C . LEU A 1 109 ? 6.773 1.980 -1.443 1.00 95.50 109 LEU A C 1
ATOM 850 O O . LEU A 1 109 ? 6.660 1.012 -2.194 1.00 95.50 109 LEU A O 1
ATOM 854 N N . ALA A 1 110 ? 6.882 1.861 -0.125 1.00 96.69 110 ALA A N 1
ATOM 855 C CA . ALA A 1 110 ? 6.959 0.589 0.562 1.00 96.69 110 ALA A CA 1
ATOM 856 C C . ALA A 1 110 ? 5.997 0.503 1.741 1.00 96.69 110 ALA A C 1
ATOM 858 O O . ALA A 1 110 ? 5.707 1.494 2.418 1.00 96.69 110 ALA A O 1
ATOM 859 N N . LEU A 1 111 ? 5.556 -0.723 2.001 1.00 96.75 111 LEU A N 1
ATOM 860 C CA . LEU A 1 111 ? 4.808 -1.099 3.190 1.00 96.75 111 LEU A CA 1
ATOM 861 C C . LEU A 1 111 ? 5.536 -2.228 3.899 1.00 96.75 111 LEU A C 1
ATOM 863 O O . LEU A 1 111 ? 6.031 -3.163 3.268 1.00 96.75 111 LEU A O 1
ATOM 867 N N . THR A 1 112 ? 5.574 -2.158 5.220 1.00 94.56 112 THR A N 1
ATOM 868 C CA . THR A 1 112 ? 6.148 -3.234 6.025 1.00 94.56 112 THR A CA 1
ATOM 869 C C . THR A 1 112 ? 5.153 -4.374 6.189 1.00 94.56 112 THR A C 1
ATOM 871 O O . THR A 1 112 ? 3.969 -4.135 6.434 1.00 94.56 112 THR A O 1
ATOM 874 N N . ASP A 1 113 ? 5.612 -5.608 6.008 1.00 91.00 113 ASP A N 1
ATOM 875 C CA . ASP A 1 113 ? 4.824 -6.825 6.200 1.00 91.00 113 ASP A CA 1
ATOM 876 C C . ASP A 1 113 ? 4.834 -7.306 7.665 1.00 91.00 113 ASP A C 1
ATOM 878 O O . ASP A 1 113 ? 5.463 -6.715 8.548 1.00 91.00 113 ASP A O 1
ATOM 882 N N . GLU A 1 114 ? 4.102 -8.382 7.938 1.00 87.19 114 GLU A N 1
ATOM 883 C CA . GLU A 1 114 ? 3.991 -9.006 9.258 1.00 87.19 114 GLU A CA 1
ATOM 884 C C . GLU A 1 114 ? 5.329 -9.516 9.821 1.00 87.19 114 GLU A C 1
ATOM 886 O O . GLU A 1 114 ? 5.446 -9.712 11.028 1.00 87.19 114 GLU A O 1
ATOM 891 N N . ASN A 1 115 ? 6.349 -9.683 8.972 1.00 88.19 115 ASN A N 1
ATOM 892 C CA . ASN A 1 115 ? 7.699 -10.088 9.366 1.00 88.19 115 ASN A CA 1
ATOM 893 C C . ASN A 1 115 ? 8.632 -8.885 9.575 1.00 88.19 115 ASN A C 1
ATOM 895 O O . ASN A 1 115 ? 9.843 -9.056 9.717 1.00 88.19 115 ASN A O 1
ATOM 899 N N . HIS A 1 116 ? 8.083 -7.668 9.581 1.00 87.94 116 HIS A N 1
ATOM 900 C CA . HIS A 1 116 ? 8.824 -6.412 9.694 1.00 87.94 116 HIS A CA 1
ATOM 901 C C . HIS A 1 116 ? 9.761 -6.143 8.509 1.00 87.94 116 HIS A C 1
ATOM 903 O O . HIS A 1 116 ? 10.735 -5.395 8.633 1.00 87.94 116 HIS A O 1
ATOM 909 N N . ILE A 1 117 ? 9.462 -6.731 7.346 1.00 90.50 117 ILE A N 1
ATOM 910 C CA . ILE A 1 117 ? 10.218 -6.526 6.114 1.00 90.50 117 ILE A CA 1
ATOM 911 C C . ILE A 1 117 ? 9.480 -5.507 5.250 1.00 90.50 117 ILE A C 1
ATOM 913 O O . ILE A 1 117 ? 8.293 -5.647 4.963 1.00 90.50 117 ILE A O 1
ATOM 917 N N . ARG A 1 118 ? 10.198 -4.476 4.800 1.00 92.69 118 ARG A N 1
ATOM 918 C CA . ARG A 1 118 ? 9.672 -3.499 3.840 1.00 92.69 118 ARG A CA 1
ATOM 919 C C . ARG A 1 118 ? 9.553 -4.148 2.469 1.00 92.69 118 ARG A C 1
ATOM 921 O O . ARG A 1 118 ? 10.540 -4.656 1.938 1.00 92.69 118 ARG A O 1
ATOM 928 N N . ARG A 1 119 ? 8.356 -4.105 1.896 1.00 94.31 119 ARG A N 1
ATOM 929 C CA . ARG A 1 119 ? 8.054 -4.571 0.542 1.00 94.31 119 ARG A CA 1
ATOM 930 C C . ARG A 1 119 ? 7.703 -3.381 -0.326 1.00 94.31 119 ARG A C 1
ATOM 932 O O . ARG A 1 119 ? 6.954 -2.512 0.121 1.00 94.31 119 ARG A O 1
ATOM 939 N N . ASN A 1 120 ? 8.215 -3.358 -1.555 1.00 94.38 120 ASN A N 1
ATOM 940 C CA . ASN A 1 120 ? 7.731 -2.416 -2.555 1.00 94.38 120 ASN A CA 1
ATOM 941 C C . ASN A 1 120 ? 6.219 -2.637 -2.723 1.00 94.38 120 ASN A C 1
ATOM 943 O O . ASN A 1 120 ? 5.754 -3.778 -2.767 1.00 94.38 120 ASN A O 1
ATOM 947 N N . VAL A 1 121 ? 5.444 -1.555 -2.795 1.00 95.31 121 VAL A N 1
ATOM 948 C CA . VAL A 1 121 ? 3.998 -1.635 -3.022 1.00 95.31 121 VAL A CA 1
ATOM 949 C C . VAL A 1 121 ? 3.679 -2.395 -4.307 1.00 95.31 121 VAL A C 1
ATOM 951 O O . VAL A 1 121 ? 2.694 -3.125 -4.331 1.00 95.31 121 VAL A O 1
ATOM 954 N N . GLU A 1 122 ? 4.523 -2.298 -5.335 1.00 92.31 122 GLU A N 1
ATOM 955 C CA . GLU A 1 122 ? 4.351 -3.037 -6.592 1.00 92.31 122 GLU A CA 1
ATOM 956 C C . GLU A 1 122 ? 4.342 -4.566 -6.388 1.00 92.31 122 GLU A C 1
ATOM 958 O O . GLU A 1 122 ? 3.549 -5.256 -7.026 1.00 92.31 122 GLU A O 1
ATOM 963 N N . ASP A 1 123 ? 5.117 -5.097 -5.432 1.00 92.50 123 ASP A N 1
ATOM 964 C CA . ASP A 1 123 ? 5.193 -6.543 -5.146 1.00 92.50 123 ASP A CA 1
ATOM 965 C C . ASP A 1 123 ? 3.935 -7.080 -4.446 1.00 92.50 123 ASP A C 1
ATOM 967 O O . ASP A 1 123 ? 3.624 -8.278 -4.477 1.00 92.50 123 ASP A O 1
ATOM 971 N N . VAL A 1 124 ? 3.213 -6.189 -3.768 1.00 94.94 124 VAL A N 1
ATOM 972 C CA . VAL A 1 124 ? 2.002 -6.504 -3.003 1.00 94.94 124 VAL A CA 1
ATOM 973 C C . VAL A 1 124 ? 0.752 -5.893 -3.627 1.00 94.94 124 VAL A C 1
ATOM 975 O O . VAL A 1 124 ? -0.322 -6.001 -3.043 1.00 94.94 124 VAL A O 1
ATOM 978 N N . ALA A 1 125 ? 0.857 -5.268 -4.797 1.00 96.38 125 ALA A N 1
ATOM 979 C CA . ALA A 1 125 ? -0.262 -4.616 -5.457 1.00 96.38 125 ALA A CA 1
ATOM 980 C C . ALA A 1 125 ? -1.331 -5.626 -5.894 1.00 96.38 125 ALA A C 1
ATOM 982 O O . ALA A 1 125 ? -1.039 -6.772 -6.242 1.00 96.38 125 ALA A O 1
ATOM 983 N N . VAL A 1 126 ? -2.576 -5.157 -5.900 1.00 96.81 126 VAL A N 1
ATOM 984 C CA . VAL A 1 126 ? -3.705 -5.775 -6.593 1.00 96.81 126 VAL A CA 1
ATOM 985 C C . VAL A 1 126 ? -4.125 -4.832 -7.709 1.00 96.81 126 VAL A C 1
ATOM 987 O O . VAL A 1 126 ? -4.406 -3.652 -7.472 1.00 96.81 126 VAL A O 1
ATOM 990 N N . TYR A 1 127 ? -4.188 -5.349 -8.932 1.00 97.38 127 TYR A N 1
ATOM 991 C CA . TYR A 1 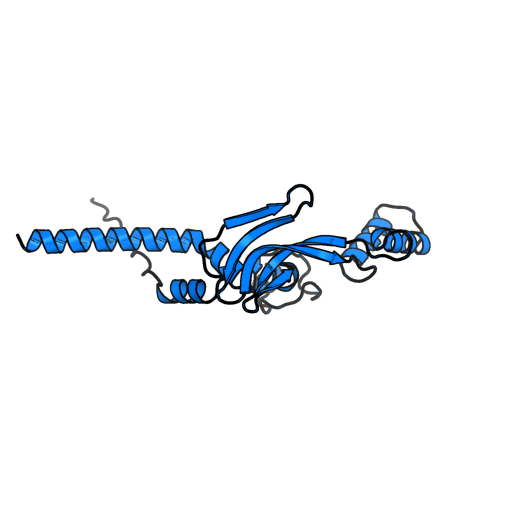127 ? -4.512 -4.543 -10.104 1.00 97.38 127 TYR A CA 1
ATOM 992 C C . TYR A 1 127 ? -6.009 -4.547 -10.412 1.00 97.38 127 TYR A C 1
ATOM 994 O O . TYR A 1 127 ? -6.657 -5.596 -10.453 1.00 97.38 127 TYR A O 1
ATOM 1002 N N . GLN A 1 128 ? -6.551 -3.369 -10.725 1.00 97.12 128 GLN A N 1
ATOM 1003 C CA . GLN A 1 128 ? -7.961 -3.178 -11.066 1.00 97.12 128 GLN A CA 1
ATOM 1004 C C . GLN A 1 128 ? -8.392 -4.093 -12.217 1.00 97.12 128 GLN A C 1
ATOM 1006 O O . GLN A 1 128 ? -9.450 -4.717 -12.151 1.00 97.12 128 GLN A O 1
ATOM 1011 N N . VAL A 1 129 ? -7.562 -4.195 -13.258 1.00 96.75 129 VAL A N 1
ATOM 1012 C CA . VAL A 1 129 ? -7.847 -5.028 -14.434 1.00 96.75 129 VAL A CA 1
ATOM 1013 C C . VAL A 1 129 ? -7.798 -6.520 -14.123 1.00 96.75 129 VAL A C 1
ATOM 1015 O O . VAL A 1 129 ? -8.572 -7.268 -14.714 1.00 96.75 129 VAL A O 1
ATOM 1018 N N . ALA A 1 130 ? -6.938 -6.955 -13.196 1.00 96.50 130 ALA A N 1
ATOM 1019 C CA . ALA A 1 130 ? -6.874 -8.352 -12.774 1.00 96.50 130 ALA A CA 1
ATOM 1020 C C . ALA A 1 130 ? -8.183 -8.739 -12.078 1.00 96.50 130 ALA A C 1
ATOM 1022 O O . ALA A 1 130 ? -8.863 -9.676 -12.498 1.00 96.50 130 ALA A O 1
ATOM 1023 N N . ARG A 1 131 ? -8.613 -7.930 -11.103 1.00 95.56 131 ARG A N 1
ATOM 1024 C CA . ARG A 1 131 ? -9.867 -8.153 -10.376 1.00 95.56 131 ARG A CA 1
ATOM 1025 C C . ARG A 1 131 ? -11.097 -8.052 -11.286 1.00 95.56 131 ARG A C 1
ATOM 1027 O O . ARG A 1 131 ? -11.992 -8.886 -11.191 1.00 95.56 131 ARG A O 1
ATOM 1034 N N . ALA A 1 132 ? -11.133 -7.086 -12.209 1.00 96.69 132 ALA A N 1
ATOM 1035 C CA . ALA A 1 132 ? -12.228 -6.939 -13.176 1.00 96.69 132 ALA A CA 1
ATOM 1036 C C . ALA A 1 132 ? -12.384 -8.159 -14.104 1.00 96.69 132 ALA A C 1
ATOM 1038 O O . ALA A 1 132 ? -13.483 -8.439 -14.576 1.00 96.69 132 ALA A O 1
ATOM 1039 N N . GLN A 1 133 ? -11.296 -8.891 -14.341 1.00 96.00 133 GLN A N 1
ATOM 1040 C CA . GLN A 1 133 ? -11.276 -10.120 -15.134 1.00 96.00 133 GLN A CA 1
ATOM 1041 C C . GLN A 1 133 ? -11.443 -11.391 -14.284 1.00 96.00 133 GLN A C 1
ATOM 1043 O O . GLN A 1 133 ? -11.388 -12.494 -14.823 1.00 96.00 133 GLN A O 1
ATOM 1048 N N . GLY A 1 134 ? -11.643 -11.261 -12.968 1.00 96.50 134 GLY A N 1
ATOM 1049 C CA . GLY A 1 134 ? -11.753 -12.399 -12.054 1.00 96.50 134 GLY A CA 1
ATOM 1050 C C . GLY A 1 134 ? -10.441 -13.164 -11.857 1.00 96.50 134 GLY A C 1
ATOM 1051 O O . GLY A 1 134 ? -10.472 -14.344 -11.512 1.00 96.50 134 GLY A O 1
ATOM 1052 N N . LEU A 1 135 ? -9.296 -12.522 -12.103 1.00 96.62 135 LEU A N 1
ATOM 1053 C CA . LEU A 1 135 ? -7.988 -13.106 -11.824 1.00 96.62 135 LEU A CA 1
ATOM 1054 C C . LEU A 1 135 ? -7.674 -13.041 -10.321 1.00 96.62 135 LEU A C 1
ATOM 1056 O O . LEU A 1 135 ? -8.213 -12.175 -9.626 1.00 96.62 135 LEU A O 1
ATOM 1060 N N . PRO A 1 136 ? -6.794 -13.922 -9.812 1.00 97.06 136 PRO A N 1
ATOM 1061 C CA . PRO A 1 136 ? -6.324 -13.856 -8.431 1.00 97.06 136 PRO A CA 1
ATOM 1062 C C . PRO A 1 136 ? -5.731 -12.487 -8.063 1.00 97.06 136 PRO A C 1
ATOM 1064 O O . PRO A 1 136 ? -5.061 -11.852 -8.878 1.00 97.06 136 PRO A O 1
ATOM 1067 N N . ASP A 1 137 ? -5.923 -12.046 -6.818 1.00 95.69 137 ASP A N 1
ATOM 1068 C CA . ASP A 1 137 ? -5.386 -10.765 -6.323 1.00 95.69 137 ASP A CA 1
ATOM 1069 C C . ASP A 1 137 ? -3.838 -10.732 -6.292 1.00 95.69 137 ASP A C 1
ATOM 1071 O O . ASP A 1 137 ? -3.243 -9.663 -6.179 1.00 95.69 137 ASP A O 1
ATOM 1075 N N . ASP A 1 138 ? -3.168 -11.883 -6.387 1.00 95.69 138 ASP A N 1
ATOM 1076 C CA . ASP A 1 138 ? -1.711 -12.018 -6.515 1.00 95.69 138 ASP A CA 1
ATOM 1077 C C . ASP A 1 138 ? -1.225 -12.159 -7.967 1.00 95.69 138 ASP A C 1
ATOM 1079 O O . ASP A 1 138 ? -0.053 -12.460 -8.195 1.00 95.69 138 ASP A O 1
ATOM 1083 N N . THR A 1 139 ? -2.094 -11.895 -8.952 1.00 95.75 139 THR A N 1
ATOM 1084 C CA . THR A 1 139 ? -1.704 -11.863 -10.368 1.00 95.75 139 THR A CA 1
ATOM 1085 C C . THR A 1 139 ? -0.578 -10.842 -10.578 1.00 95.75 139 THR A C 1
ATOM 1087 O O . THR A 1 139 ? -0.765 -9.659 -10.269 1.00 95.75 139 THR A O 1
ATOM 1090 N N . PRO A 1 140 ? 0.585 -11.261 -11.111 1.00 92.31 140 PRO A N 1
ATOM 1091 C CA . PRO A 1 140 ? 1.749 -10.397 -11.230 1.00 92.31 140 PRO A CA 1
ATOM 1092 C C . PRO A 1 140 ? 1.550 -9.309 -12.287 1.00 92.31 140 PRO A C 1
ATOM 1094 O O . PRO A 1 140 ? 0.779 -9.461 -13.237 1.00 92.31 140 PRO A O 1
ATOM 1097 N N . ARG A 1 141 ? 2.326 -8.226 -12.163 1.00 90.75 141 ARG A N 1
ATOM 1098 C CA . ARG A 1 141 ? 2.342 -7.108 -13.118 1.00 90.75 141 ARG A CA 1
ATOM 1099 C C . ARG A 1 141 ? 2.585 -7.550 -14.563 1.00 90.75 141 ARG A C 1
ATOM 1101 O O . ARG A 1 141 ? 2.043 -6.929 -15.477 1.00 90.75 141 ARG A O 1
ATOM 1108 N N . ASP A 1 142 ? 3.407 -8.575 -14.758 1.00 89.25 142 ASP A N 1
ATOM 1109 C CA . ASP A 1 142 ? 3.834 -9.047 -16.077 1.00 89.25 142 ASP A CA 1
ATOM 1110 C C . ASP A 1 142 ? 2.888 -10.076 -16.708 1.00 89.25 142 ASP A C 1
ATOM 1112 O O . ASP A 1 142 ? 3.128 -10.505 -17.834 1.00 89.25 142 ASP A O 1
ATOM 1116 N N . ASP A 1 143 ? 1.781 -10.434 -16.045 1.00 91.50 143 ASP A N 1
ATOM 1117 C CA . ASP A 1 143 ? 0.721 -11.216 -16.688 1.00 91.50 143 ASP A CA 1
ATOM 1118 C C . ASP A 1 143 ? 0.165 -10.443 -17.898 1.00 91.50 143 ASP A C 1
ATOM 1120 O O . ASP A 1 143 ? -0.141 -9.248 -17.818 1.00 91.50 143 ASP A O 1
ATOM 1124 N N . GLU A 1 144 ? 0.030 -11.125 -19.037 1.00 91.25 144 GLU A N 1
ATOM 1125 C CA . GLU A 1 144 ? -0.415 -10.532 -20.305 1.00 91.25 144 GLU A CA 1
ATOM 1126 C C . GLU A 1 144 ? -1.800 -9.871 -20.204 1.00 91.25 144 GLU A C 1
ATOM 1128 O O . GLU A 1 144 ? -2.089 -8.899 -20.905 1.00 91.25 144 GLU A O 1
ATOM 1133 N N . ARG A 1 145 ? -2.645 -10.348 -19.281 1.00 92.38 145 ARG A N 1
ATOM 1134 C CA . ARG A 1 145 ? -3.991 -9.813 -19.034 1.00 92.38 145 ARG A CA 1
ATOM 1135 C C . ARG A 1 145 ? -3.963 -8.543 -18.188 1.00 92.38 145 ARG A C 1
ATOM 1137 O O . ARG A 1 145 ? -4.950 -7.802 -18.168 1.00 92.38 145 ARG A O 1
ATOM 1144 N N . VAL A 1 146 ? -2.849 -8.246 -17.514 1.00 93.25 146 VAL A N 1
ATOM 1145 C CA . VAL A 1 146 ? -2.611 -6.990 -16.786 1.00 93.25 146 VAL A CA 1
ATOM 1146 C C . VAL A 1 146 ? -2.026 -5.956 -17.752 1.00 93.25 146 VAL A C 1
ATOM 1148 O O . VAL A 1 146 ? -0.877 -5.512 -17.669 1.00 93.25 146 VAL A O 1
ATOM 1151 N N . TYR A 1 147 ? -2.850 -5.550 -18.718 1.00 89.44 147 TYR A N 1
ATOM 1152 C CA . TYR A 1 147 ? -2.461 -4.568 -19.734 1.00 89.44 147 TYR A CA 1
ATOM 1153 C C . TYR A 1 147 ? -2.351 -3.137 -19.174 1.00 89.44 147 TYR A C 1
ATOM 1155 O O . TYR A 1 147 ? -1.680 -2.295 -19.766 1.00 89.44 147 TYR A O 1
ATOM 1163 N N . ARG A 1 148 ? -2.963 -2.862 -18.012 1.00 89.19 148 ARG A N 1
ATOM 1164 C CA . ARG A 1 148 ? -2.897 -1.578 -17.299 1.00 89.19 148 ARG A CA 1
A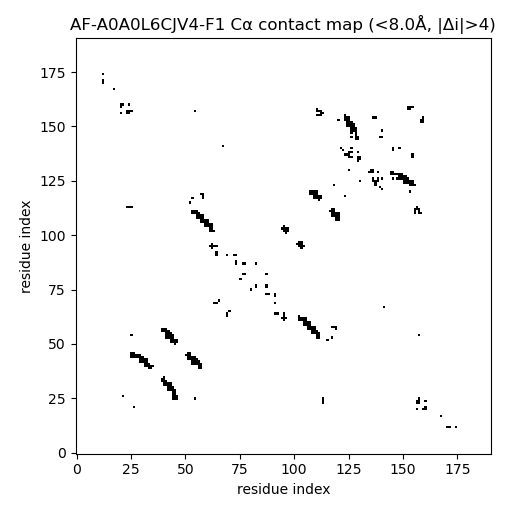TOM 1165 C C . ARG A 1 148 ? -2.553 -1.796 -15.827 1.00 89.19 148 ARG A C 1
ATOM 1167 O O . ARG A 1 148 ? -3.082 -2.706 -15.198 1.00 89.19 148 ARG A O 1
ATOM 1174 N N . ALA A 1 149 ? -1.690 -0.939 -15.285 1.00 90.06 149 ALA A N 1
ATOM 1175 C CA . ALA A 1 149 ? -1.096 -1.086 -13.954 1.00 90.06 149 ALA A CA 1
ATOM 1176 C C . ALA A 1 149 ? -1.857 -0.358 -12.830 1.00 90.06 149 ALA A C 1
ATOM 1178 O O . ALA A 1 149 ? -1.267 -0.048 -11.799 1.00 90.06 149 ALA A O 1
ATOM 1179 N N . ASP A 1 150 ? -3.145 -0.055 -13.015 1.00 94.81 150 ASP A N 1
ATOM 1180 C CA . ASP A 1 150 ? -3.919 0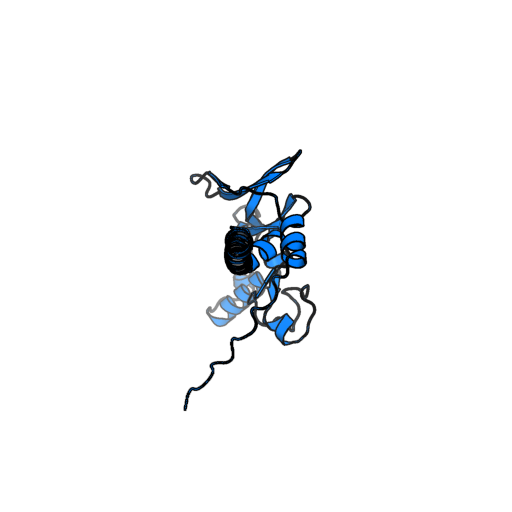.666 -12.002 1.00 94.81 150 ASP A CA 1
ATOM 1181 C C . ASP A 1 150 ? -4.073 -0.190 -10.746 1.00 94.81 150 ASP A C 1
ATOM 1183 O O . ASP A 1 150 ? -4.693 -1.257 -10.782 1.00 94.81 150 ASP A O 1
ATOM 1187 N N . ILE A 1 151 ? -3.522 0.289 -9.635 1.00 95.31 151 ILE A N 1
ATOM 1188 C CA . ILE A 1 151 ? -3.634 -0.354 -8.328 1.00 95.31 151 ILE A CA 1
ATOM 1189 C C . ILE A 1 151 ? -5.014 -0.037 -7.749 1.00 95.31 151 ILE A C 1
ATOM 1191 O O . ILE A 1 151 ? -5.426 1.123 -7.717 1.00 95.31 151 ILE A O 1
ATOM 1195 N N . CYS A 1 152 ? -5.730 -1.057 -7.279 1.00 95.06 152 CYS A N 1
ATOM 1196 C CA . CYS A 1 152 ? -7.003 -0.883 -6.574 1.00 95.06 152 CYS A CA 1
ATOM 1197 C C . CYS A 1 152 ? -6.957 -1.326 -5.108 1.00 95.06 152 CYS A C 1
ATOM 1199 O O . CYS A 1 152 ? -7.855 -0.974 -4.347 1.00 95.06 152 CYS A O 1
ATOM 1201 N N . ASP A 1 153 ? -5.944 -2.100 -4.721 1.00 95.56 153 ASP A N 1
ATOM 1202 C CA . ASP A 1 153 ? -5.762 -2.621 -3.368 1.00 95.56 153 ASP A CA 1
ATOM 1203 C C . ASP A 1 153 ? -4.305 -3.088 -3.183 1.00 95.56 153 ASP A C 1
ATOM 1205 O O . ASP A 1 153 ? -3.533 -3.145 -4.145 1.00 95.56 153 ASP A O 1
ATOM 1209 N N . VAL A 1 154 ? -3.926 -3.450 -1.958 1.00 96.38 154 VAL A N 1
ATOM 1210 C CA . VAL A 1 154 ? -2.632 -4.068 -1.641 1.00 96.38 154 VAL A CA 1
ATOM 1211 C C . VAL A 1 154 ? -2.810 -5.265 -0.708 1.00 96.38 154 VAL A C 1
ATOM 1213 O O . VAL A 1 154 ? -3.562 -5.246 0.266 1.00 96.38 154 VAL A O 1
ATOM 1216 N N . ARG A 1 155 ? -2.052 -6.331 -0.950 1.00 95.31 155 ARG A N 1
ATOM 1217 C CA . ARG A 1 155 ? -2.016 -7.566 -0.152 1.00 95.31 155 ARG A CA 1
ATOM 1218 C C . ARG A 1 155 ? -1.169 -7.432 1.119 1.00 95.31 155 ARG A C 1
ATOM 1220 O O . ARG A 1 155 ? -0.625 -8.418 1.596 1.00 95.31 155 ARG A O 1
ATOM 1227 N N . ASN A 1 156 ? -1.074 -6.231 1.685 1.00 95.94 156 ASN A N 1
ATOM 1228 C CA . ASN A 1 156 ? -0.299 -5.948 2.890 1.00 95.94 156 ASN A CA 1
ATOM 1229 C C . ASN A 1 156 ? -1.230 -5.569 4.062 1.00 95.94 156 ASN A C 1
ATOM 1231 O O . ASN A 1 156 ? -2.127 -4.743 3.861 1.00 95.94 156 ASN A O 1
ATOM 1235 N N . PRO A 1 157 ? -1.031 -6.115 5.279 1.00 95.00 157 PRO A N 1
ATOM 1236 C CA . PRO A 1 157 ? -1.887 -5.813 6.427 1.00 95.00 157 PRO A CA 1
ATOM 1237 C C . PRO A 1 157 ? -1.984 -4.323 6.776 1.00 95.00 157 PRO A C 1
ATOM 1239 O O . PRO A 1 157 ? -3.089 -3.820 6.975 1.00 95.00 157 PRO A O 1
ATOM 1242 N N . ASN A 1 158 ? -0.860 -3.598 6.776 1.00 95.44 158 ASN A N 1
ATOM 1243 C CA . ASN A 1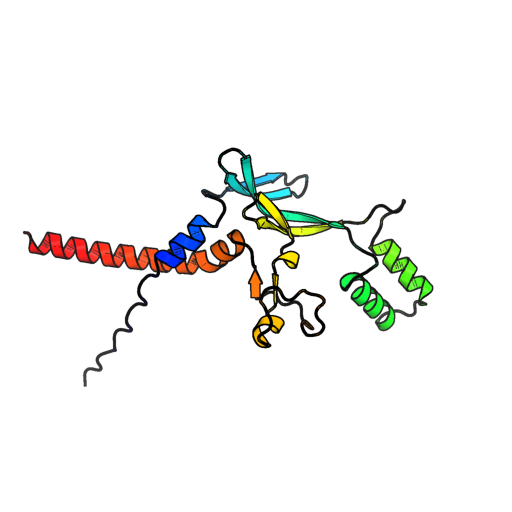 158 ? -0.836 -2.160 7.056 1.00 95.44 158 ASN A CA 1
ATOM 1244 C C . ASN A 1 158 ? -1.587 -1.365 5.982 1.00 95.44 158 ASN A C 1
ATOM 1246 O O . ASN A 1 158 ? -2.348 -0.453 6.301 1.00 95.44 158 ASN A O 1
ATOM 1250 N N . GLY A 1 159 ? -1.429 -1.745 4.712 1.00 95.38 159 GLY A N 1
ATOM 1251 C CA . GLY A 1 159 ? -2.169 -1.133 3.608 1.00 95.38 159 GLY A CA 1
ATOM 1252 C C . GLY A 1 159 ? -3.682 -1.349 3.711 1.00 95.38 159 GLY A C 1
ATOM 1253 O O . GLY A 1 159 ? -4.451 -0.397 3.578 1.00 95.38 159 GLY A O 1
ATOM 1254 N N . LYS A 1 160 ? -4.116 -2.572 4.039 1.00 95.38 160 LYS A N 1
ATOM 1255 C CA . LYS A 1 160 ? -5.537 -2.896 4.254 1.00 95.38 160 LYS A CA 1
ATOM 1256 C C . LYS A 1 160 ? -6.127 -2.159 5.454 1.00 95.38 160 LYS A C 1
ATOM 1258 O O . LYS A 1 160 ? -7.256 -1.678 5.381 1.00 95.38 160 LYS A O 1
ATOM 1263 N N . PHE A 1 161 ? -5.369 -2.052 6.545 1.00 95.38 161 PHE A N 1
ATOM 1264 C CA . PHE A 1 161 ? -5.774 -1.288 7.723 1.00 95.38 161 PHE A CA 1
ATOM 1265 C C . PHE A 1 161 ? -5.963 0.197 7.386 1.00 95.38 161 PHE A C 1
ATOM 1267 O O . PHE A 1 161 ? -7.005 0.773 7.692 1.00 95.38 161 PHE A O 1
ATOM 1274 N N . LEU A 1 162 ? -5.001 0.802 6.681 1.00 94.88 162 LEU A N 1
ATOM 1275 C CA . LEU A 1 162 ? -5.086 2.190 6.222 1.00 94.88 162 LEU A CA 1
ATOM 1276 C C . LEU A 1 162 ? -6.305 2.432 5.325 1.00 94.88 162 LEU A C 1
ATOM 1278 O O . LEU A 1 162 ? -7.048 3.385 5.563 1.00 94.88 162 LEU A O 1
ATOM 1282 N N . ALA A 1 163 ? -6.544 1.560 4.343 1.00 95.56 163 ALA A N 1
ATOM 1283 C CA . ALA A 1 163 ? -7.675 1.680 3.423 1.00 95.56 163 ALA A CA 1
ATOM 1284 C C . ALA A 1 163 ? -9.039 1.604 4.138 1.00 95.56 163 ALA A C 1
ATOM 1286 O O . ALA A 1 163 ? -9.966 2.325 3.769 1.00 95.56 163 ALA A O 1
ATOM 1287 N N . ALA A 1 164 ? -9.160 0.772 5.180 1.00 96.19 164 ALA A N 1
ATOM 1288 C CA . ALA A 1 164 ? -10.393 0.615 5.956 1.00 96.19 164 ALA A CA 1
ATOM 1289 C C . ALA A 1 164 ? -10.583 1.680 7.055 1.00 96.19 164 ALA A C 1
ATOM 1291 O O . ALA A 1 164 ? -11.708 1.910 7.499 1.00 96.19 164 ALA A O 1
ATOM 1292 N N . SER A 1 165 ? -9.504 2.349 7.476 1.00 94.88 165 SER A N 1
ATOM 1293 C CA . SER A 1 165 ? -9.457 3.165 8.699 1.00 94.88 165 SER A CA 1
ATOM 1294 C C . SER A 1 165 ? -10.576 4.204 8.826 1.00 94.88 165 SER A C 1
ATOM 1296 O O . SER A 1 165 ? -11.165 4.345 9.896 1.00 94.88 165 SER A O 1
ATOM 1298 N N . TRP A 1 166 ? -10.914 4.917 7.749 1.00 96.12 166 TRP A N 1
ATOM 1299 C CA . TRP A 1 166 ? -11.947 5.954 7.798 1.00 96.12 166 TRP A CA 1
ATOM 1300 C C . TRP A 1 166 ? -13.349 5.381 8.029 1.00 96.12 166 TRP A C 1
ATOM 1302 O O . TRP A 1 166 ? -14.122 5.929 8.816 1.00 96.12 166 TRP A O 1
ATOM 1312 N N . ALA A 1 167 ? -13.671 4.273 7.356 1.00 96.00 167 ALA A N 1
ATOM 1313 C CA . ALA A 1 167 ? -14.943 3.585 7.543 1.00 96.00 167 ALA A CA 1
ATOM 1314 C C . ALA A 1 167 ? -15.022 2.983 8.951 1.00 96.00 167 ALA A C 1
ATOM 1316 O O . ALA A 1 167 ? -15.998 3.227 9.656 1.00 96.00 167 ALA A O 1
ATOM 1317 N N . ASP A 1 168 ? -13.954 2.315 9.393 1.00 95.81 168 ASP A N 1
ATOM 1318 C CA . ASP A 1 168 ? -13.880 1.692 10.716 1.00 95.81 168 ASP A CA 1
ATOM 1319 C C . ASP A 1 168 ? -14.076 2.726 11.836 1.00 95.81 168 ASP A C 1
ATOM 1321 O O . ASP A 1 168 ? -14.882 2.520 12.741 1.00 95.81 168 ASP A O 1
ATOM 1325 N N . VAL A 1 169 ? -13.397 3.877 11.762 1.00 96.44 169 VAL A N 1
ATOM 1326 C CA . VAL A 1 169 ? -13.547 4.960 12.749 1.00 96.44 169 VAL A CA 1
ATOM 1327 C C . VAL A 1 169 ? -14.967 5.522 12.753 1.00 96.44 169 VAL A C 1
ATOM 1329 O O . VAL A 1 169 ? -15.538 5.720 13.825 1.00 96.44 169 VAL A O 1
ATOM 1332 N N . ARG A 1 170 ? -15.557 5.767 11.577 1.00 96.50 170 ARG A N 1
ATOM 1333 C CA . ARG A 1 170 ? -16.940 6.252 11.468 1.00 96.50 170 ARG A CA 1
ATOM 1334 C C . ARG A 1 170 ? -17.918 5.279 12.127 1.00 96.50 170 ARG A C 1
ATOM 1336 O O . ARG A 1 170 ? -18.764 5.710 12.909 1.00 96.50 170 ARG A O 1
ATOM 1343 N N . ASP A 1 171 ? -17.792 3.992 11.826 1.00 94.81 171 ASP A N 1
ATOM 1344 C CA . ASP A 1 171 ? -18.727 2.969 12.292 1.00 94.81 171 ASP A CA 1
ATOM 1345 C C . ASP A 1 171 ? -18.569 2.733 13.809 1.00 94.81 171 ASP A C 1
ATOM 1347 O O . ASP A 1 171 ? -19.563 2.612 14.528 1.00 94.81 171 ASP A O 1
ATOM 1351 N N . LEU A 1 172 ? -17.337 2.794 14.332 1.00 96.56 172 LEU A N 1
ATOM 1352 C CA . LEU A 1 172 ? -17.063 2.766 15.775 1.00 96.56 172 LEU A CA 1
ATOM 1353 C C . LEU A 1 172 ? -17.647 3.979 16.513 1.00 96.56 172 LEU A C 1
ATOM 1355 O O . LEU A 1 172 ? -18.201 3.821 17.602 1.00 96.56 172 LEU A O 1
ATOM 1359 N N . ILE A 1 173 ? -17.539 5.187 15.949 1.00 97.44 173 ILE A N 1
ATOM 1360 C CA . ILE A 1 173 ? -18.127 6.400 16.542 1.00 97.44 173 ILE A CA 1
ATOM 1361 C C . ILE A 1 173 ? -19.650 6.266 16.620 1.00 97.44 173 ILE A C 1
ATOM 1363 O O . ILE A 1 173 ? -20.220 6.487 17.690 1.00 97.44 173 ILE A O 1
ATOM 1367 N N . ALA A 1 174 ? -20.293 5.853 15.524 1.00 95.31 174 ALA A N 1
ATOM 1368 C CA . ALA A 1 174 ? -21.741 5.662 15.476 1.00 95.31 174 ALA A CA 1
ATOM 1369 C C . ALA A 1 174 ? -22.218 4.631 16.514 1.00 95.31 174 ALA A C 1
ATOM 1371 O O . ALA A 1 174 ? -23.213 4.849 17.210 1.00 95.31 174 ALA A O 1
ATOM 1372 N N . GLU A 1 175 ? -21.478 3.532 16.680 1.00 95.69 175 GLU A N 1
ATOM 1373 C CA . GLU A 1 175 ? -21.805 2.519 17.682 1.00 95.69 175 GLU A CA 1
ATOM 1374 C C . GLU A 1 175 ? -21.643 3.043 19.116 1.00 95.69 175 GLU A C 1
ATOM 1376 O O . GLU A 1 175 ? -22.498 2.799 19.970 1.00 95.69 175 GLU A O 1
ATOM 1381 N N . VAL A 1 176 ? -20.594 3.823 19.397 1.00 96.81 176 VAL A N 1
ATOM 1382 C CA . VAL A 1 176 ? -20.419 4.466 20.710 1.00 96.81 176 VAL A CA 1
ATOM 1383 C C . VAL A 1 176 ? -21.572 5.424 21.016 1.00 96.81 176 VAL A C 1
ATOM 1385 O O . VAL A 1 176 ? -22.060 5.445 22.148 1.00 96.81 176 VAL A O 1
ATOM 1388 N N . GLU A 1 177 ? -22.035 6.204 20.040 1.00 96.31 177 GLU A N 1
ATOM 1389 C CA . GLU A 1 177 ? -23.188 7.097 20.204 1.00 96.31 177 GLU A CA 1
ATOM 1390 C C . GLU A 1 177 ? -24.477 6.318 20.494 1.00 96.31 177 GLU A C 1
ATOM 1392 O O . GLU A 1 177 ? -25.198 6.649 21.442 1.00 96.31 177 GLU A O 1
ATOM 1397 N N . ARG A 1 178 ? -24.722 5.230 19.754 1.00 94.62 178 ARG A N 1
ATOM 1398 C CA . ARG A 1 178 ? -25.865 4.333 19.975 1.00 94.62 178 ARG A CA 1
ATOM 1399 C C . ARG A 1 178 ? -25.848 3.727 21.380 1.00 94.62 178 ARG A C 1
ATOM 1401 O O . ARG A 1 178 ? -26.865 3.739 22.077 1.00 94.62 178 ARG A O 1
ATOM 1408 N N . LEU A 1 179 ? -24.696 3.213 21.815 1.00 95.44 179 LEU A N 1
ATOM 1409 C CA . LEU A 1 179 ? -24.529 2.619 23.143 1.00 95.44 179 LEU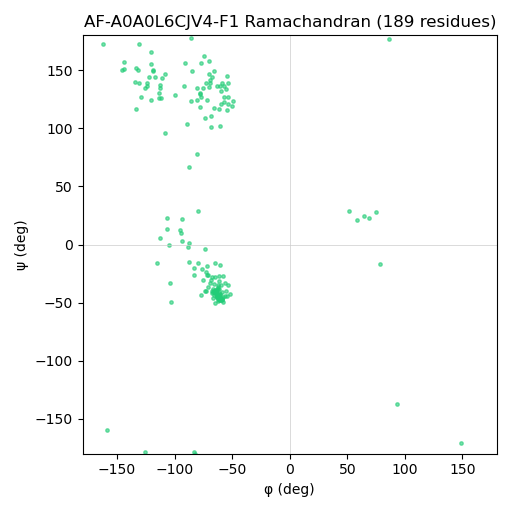 A CA 1
ATOM 1410 C C . LEU A 1 179 ? -24.715 3.655 24.255 1.00 95.44 179 LEU A C 1
ATOM 1412 O O . LEU A 1 179 ? -25.390 3.368 25.244 1.00 95.44 179 LEU A O 1
ATOM 1416 N N . ARG A 1 180 ? -24.183 4.873 24.087 1.00 96.00 180 ARG A N 1
ATOM 1417 C CA . ARG A 1 180 ? -24.378 5.977 25.041 1.00 96.00 180 ARG A CA 1
ATOM 1418 C C . ARG A 1 180 ? -25.852 6.333 25.204 1.00 96.00 180 ARG A C 1
ATOM 1420 O O . ARG A 1 180 ? -26.315 6.417 26.338 1.00 96.00 180 ARG A O 1
ATOM 1427 N N . ALA A 1 181 ? -26.589 6.473 24.101 1.00 95.12 181 ALA A N 1
ATOM 1428 C CA . ALA A 1 181 ? -28.027 6.735 24.146 1.00 95.12 181 ALA A CA 1
ATOM 1429 C C . ALA A 1 181 ? -28.768 5.632 24.918 1.00 95.12 181 ALA A C 1
ATOM 1431 O O . ALA A 1 181 ? -29.562 5.921 25.815 1.00 95.12 181 ALA A O 1
ATOM 1432 N N . ARG A 1 182 ? -28.435 4.363 24.648 1.00 95.44 182 ARG A N 1
ATOM 1433 C CA . ARG A 1 182 ? -29.068 3.224 25.318 1.00 95.44 182 ARG A CA 1
ATOM 1434 C C . ARG A 1 182 ? -28.781 3.168 26.819 1.00 95.44 182 ARG A C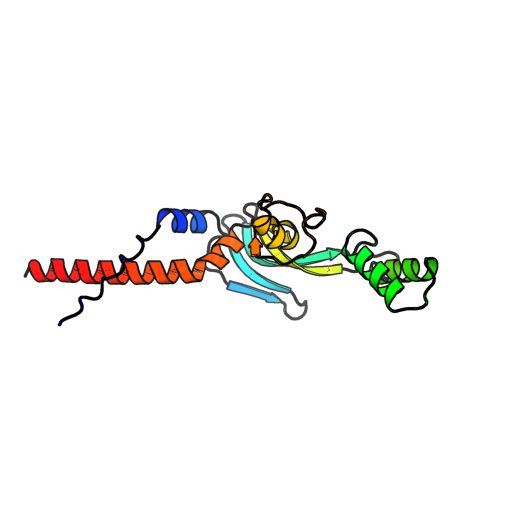 1
ATOM 1436 O O . ARG A 1 182 ? -29.679 2.851 27.596 1.00 95.44 182 ARG A O 1
ATOM 1443 N N . VAL A 1 183 ? -27.550 3.463 27.234 1.00 96.56 183 VAL A N 1
ATOM 1444 C CA . VAL A 1 183 ? -27.188 3.534 28.659 1.00 96.56 183 VAL A CA 1
ATOM 1445 C C . VAL A 1 183 ? -27.965 4.655 29.350 1.00 96.56 183 VAL A C 1
ATOM 1447 O O . VAL A 1 183 ? -28.561 4.414 30.396 1.00 96.56 183 VAL A O 1
ATOM 1450 N N . SER A 1 184 ? -28.048 5.843 28.741 1.00 94.25 184 SER A N 1
ATOM 1451 C CA . SER A 1 184 ? -28.816 6.964 29.299 1.00 94.25 184 SER A CA 1
ATOM 1452 C C . SER A 1 184 ? -30.310 6.658 29.448 1.00 94.25 184 SER A C 1
ATOM 1454 O O . SER A 1 184 ? -30.911 7.040 30.450 1.00 94.25 184 SER A O 1
ATOM 1456 N N . GLU A 1 185 ? -30.917 5.940 28.497 1.00 93.81 185 GLU A N 1
ATOM 1457 C CA . GLU A 1 185 ? -32.304 5.469 28.619 1.00 93.81 185 GLU A CA 1
ATOM 1458 C C . GLU A 1 185 ? -32.487 4.533 29.819 1.00 93.81 185 GLU A C 1
ATOM 1460 O O . GLU A 1 185 ? -33.419 4.707 30.602 1.00 93.81 185 GLU A O 1
ATOM 1465 N N . LEU A 1 186 ? -31.596 3.551 29.984 1.00 93.94 186 LEU A N 1
ATOM 1466 C CA . LEU A 1 186 ? -31.672 2.586 31.084 1.00 93.94 186 LEU A CA 1
ATOM 1467 C C . LEU A 1 186 ? -31.499 3.264 32.450 1.00 93.94 186 LEU A C 1
ATOM 1469 O O . LEU A 1 186 ? -32.234 2.948 33.383 1.00 93.94 186 LEU A O 1
ATOM 1473 N N . GLU A 1 187 ? -30.585 4.227 32.556 1.00 92.19 187 GLU A N 1
ATOM 1474 C CA . GLU A 1 187 ? -30.388 5.026 33.771 1.00 92.19 187 GLU A CA 1
ATOM 1475 C C . GLU A 1 187 ? -31.561 5.975 34.060 1.00 92.19 187 GLU A C 1
ATOM 1477 O O . GLU A 1 187 ? -31.841 6.276 35.221 1.00 92.19 187 GLU A O 1
ATOM 1482 N N . GLY A 1 188 ? -32.247 6.457 33.019 1.00 81.38 188 GLY A N 1
ATOM 1483 C CA . GLY A 1 188 ? -33.442 7.293 33.138 1.00 81.38 188 GLY A CA 1
ATOM 1484 C C . GLY A 1 188 ? -34.694 6.513 33.549 1.00 81.38 188 GLY A C 1
ATOM 1485 O O . GLY A 1 188 ? -35.538 7.060 34.245 1.00 81.38 188 GLY A O 1
ATOM 1486 N N . VAL A 1 189 ? -34.799 5.237 33.166 1.00 69.25 189 VAL A N 1
ATOM 1487 C CA . VAL A 1 189 ? -35.897 4.329 33.560 1.00 69.25 189 VAL A CA 1
ATOM 1488 C C . VAL A 1 189 ? -35.750 3.833 35.007 1.00 69.25 189 VAL A C 1
ATOM 1490 O O . VAL A 1 189 ? -36.727 3.407 35.617 1.00 69.25 189 VAL A O 1
ATOM 1493 N N . GLN A 1 190 ? -34.539 3.881 35.569 1.00 58.62 190 GLN A N 1
ATOM 1494 C CA . GLN A 1 190 ? -34.250 3.460 36.946 1.00 58.62 190 GLN A CA 1
ATOM 1495 C C . GLN A 1 190 ? -34.426 4.567 38.006 1.00 58.62 190 GLN A C 1
ATOM 1497 O O . GLN A 1 190 ? -34.243 4.281 39.191 1.00 58.62 190 GLN A O 1
ATOM 1502 N N . ARG A 1 191 ? -34.770 5.803 37.616 1.00 52.53 191 ARG A N 1
ATOM 1503 C CA . ARG A 1 191 ? -35.095 6.914 38.534 1.00 52.53 191 ARG A CA 1
ATOM 1504 C C . ARG A 1 191 ? -36.592 7.174 38.583 1.00 52.53 191 ARG A C 1
ATOM 1506 O O . ARG A 1 191 ? -37.055 7.562 39.677 1.00 52.53 191 ARG A O 1
#

Nearest PDB structures (foldseek):
  8ceo-assembly1_p  TM=3.122E-01  e=2.670E+00  Saccharomyces cerevisiae
  2ple-assembly1_A  TM=3.536E-01  e=3.616E+00  Bos taurus
  8z9y-assembly1_D  TM=3.243E-01  e=5.875E+00  Arabidopsis thaliana

Foldseek 3Di:
DDDDDDDDPDDPQPVVVLVVLQVFAADDDWDWDDDVVVPWIATWGQDVPPGIAGFKTWDKDQADCDDDVVVVQLVCCVVPHPDDPVVSSVVSQVQQAPPPSHGDIDIAIWGQASVSDTDGQLQFFAAPQCVVVVHDSNPHCPPPSNPDRHGDFGNGSSRVCVVCVVVNVVSVVVVVVVVVVVVVVVVVVVD

Solvent-accessible surface area (backbone atoms only — not comparable to full-atom values): 11176 Å² total; per-residue (Å²): 137,83,81,78,76,77,77,75,75,74,78,77,80,62,58,65,63,52,49,53,39,59,72,52,26,82,47,70,77,68,45,82,49,74,42,76,95,74,73,40,60,30,39,23,25,54,42,90,97,73,41,81,39,66,46,39,36,66,42,82,43,69,46,49,76,60,60,70,72,36,50,52,52,50,50,49,45,61,73,78,47,91,66,52,71,70,54,49,53,51,50,42,47,57,68,16,22,47,88,89,78,40,63,34,64,45,82,37,56,22,38,28,40,91,84,73,45,76,36,51,44,80,84,34,32,18,38,45,50,31,54,76,70,71,43,61,66,78,57,55,77,83,42,82,77,36,81,54,88,51,68,70,50,49,81,34,44,44,54,47,36,60,74,42,42,66,60,54,52,51,51,52,52,54,50,50,52,54,51,51,54,53,51,53,50,55,59,59,74,73,108

pLDDT: mean 90.14, std 12.8, range [36.12, 98.19]

Radius of gyration: 24.68 Å; Cα contacts (8 Å, |Δi|>4): 239; chains: 1; bounding box: 82×30×74 Å

Secondary structure (DSSP, 8-state):
-------PPPPPP-HHHHHHHHHHSPPS--EEEEEGGGTEEEEEEEETTTEEEEEEEEEEEE--SSSHHHHHHHHHHHHH----HHHHHHHHHHHHB-TTSPBPEEEEEEEE-TTS-EEEHHHHEEEHHHHHTT--TT--TTSTT--S--EEEESSHHHHHHHHHHHHHHHHHHHHHHHHHHHHHHHHHT-

Mean predicted aligned error: 6.99 Å

Organism: NCBI:txid1631356